Protein AF-A0A6A6BPY9-F1 (afdb_monomer_lite)

Secondary structure (DSSP, 8-state):
-----------PPPP------HHHHHHHHHHTT--HHHHHHHHHHHHHHHHHHHHHHHHH---HHHHHHHHHHHHHHHHHHHHHHHHHHHHHHHHHHHHHHHHHHHHHHHHHHHHHHHHHHHHHHHHHHHHHHHHHHHHHHHHHHHHHHHHHHHHHHHHHHHHHHHHHHHHHHHHHHHHHHHHHHHHHHHHHHHHHHHHHHHHHHHHHHHHTTSS---------------------------------------------------HHHHHHHTTS-----------------

Structure (mmCIF, N/CA/C/O backbone):
data_AF-A0A6A6BPY9-F1
#
_entry.id   AF-A0A6A6BPY9-F1
#
loop_
_atom_site.group_PDB
_atom_site.id
_atom_site.type_symbol
_atom_site.label_atom_id
_atom_site.label_alt_id
_atom_site.label_comp_id
_atom_site.label_asym_id
_atom_site.label_entity_id
_atom_site.label_seq_id
_atom_site.pdbx_PDB_ins_code
_atom_site.Cartn_x
_atom_site.Cartn_y
_atom_site.Cartn_z
_atom_site.occupancy
_atom_site.B_iso_or_equiv
_atom_site.auth_seq_id
_atom_site.auth_comp_id
_atom_site.auth_asym_id
_atom_site.auth_atom_id
_atom_site.pdbx_PDB_model_num
ATOM 1 N N . MET A 1 1 ? -15.590 -17.579 38.315 1.00 47.84 1 MET A N 1
ATOM 2 C CA . MET A 1 1 ? -16.674 -16.991 39.129 1.00 47.84 1 MET A CA 1
ATOM 3 C C . MET A 1 1 ? -16.963 -17.939 40.283 1.00 47.84 1 MET A C 1
ATOM 5 O O . MET A 1 1 ? -17.332 -19.073 39.996 1.00 47.84 1 MET A O 1
ATOM 9 N N . PRO A 1 2 ? -16.723 -17.569 41.551 1.00 50.88 2 PRO A N 1
ATOM 10 C CA . PRO A 1 2 ? -17.195 -18.383 42.665 1.00 50.88 2 PRO A CA 1
ATOM 11 C C . PRO A 1 2 ? -18.731 -18.334 42.714 1.00 50.88 2 PRO A C 1
ATOM 13 O O . PRO A 1 2 ? -19.334 -17.309 42.401 1.00 50.88 2 PRO A O 1
ATOM 16 N N . ALA A 1 3 ? -19.352 -19.468 43.036 1.00 52.88 3 ALA A N 1
ATOM 17 C CA . ALA A 1 3 ? -20.801 -19.644 43.030 1.00 52.88 3 ALA A CA 1
ATOM 18 C C . ALA A 1 3 ? -21.500 -18.735 44.064 1.00 52.88 3 ALA A C 1
ATOM 20 O O . ALA A 1 3 ? -20.955 -18.531 45.152 1.00 52.88 3 ALA A O 1
ATOM 21 N N . PRO A 1 4 ? -22.715 -18.226 43.780 1.00 55.66 4 PRO A N 1
ATOM 22 C CA . PRO A 1 4 ? -23.486 -17.468 44.755 1.00 55.66 4 PRO A CA 1
ATOM 23 C C . PRO A 1 4 ? -23.973 -18.416 45.859 1.00 55.66 4 PRO A C 1
ATOM 25 O O . PRO A 1 4 ? -24.933 -19.164 45.693 1.00 55.66 4 PRO A O 1
ATOM 28 N N . THR A 1 5 ? -23.305 -18.405 47.012 1.00 58.62 5 THR A N 1
ATOM 29 C CA . THR A 1 5 ? -23.755 -19.108 48.220 1.00 58.62 5 THR A CA 1
ATOM 30 C C . THR A 1 5 ? -24.833 -18.283 48.925 1.00 58.62 5 THR A C 1
ATOM 32 O O . THR A 1 5 ? -24.602 -17.713 49.988 1.00 58.62 5 THR A O 1
ATOM 35 N N . GLY A 1 6 ? -26.009 -18.178 48.311 1.00 59.06 6 GLY A N 1
ATOM 36 C CA . GLY A 1 6 ? -27.201 -17.579 48.908 1.00 59.06 6 GLY A CA 1
ATOM 37 C C . GLY A 1 6 ? -28.267 -18.651 49.070 1.00 59.06 6 GLY A C 1
ATOM 38 O O . GLY A 1 6 ? -28.885 -19.064 48.095 1.00 59.06 6 GLY A O 1
ATOM 39 N N . ARG A 1 7 ? -28.455 -19.150 50.294 1.00 59.00 7 ARG A N 1
ATOM 40 C CA . ARG A 1 7 ? -29.553 -20.068 50.626 1.00 59.00 7 ARG A CA 1
ATOM 41 C C . ARG A 1 7 ? -30.880 -19.350 50.293 1.00 59.00 7 ARG A C 1
ATOM 43 O O . ARG A 1 7 ? -31.004 -18.190 50.687 1.00 59.00 7 ARG A O 1
ATOM 50 N N . PRO A 1 8 ? -31.842 -19.975 49.585 1.00 58.09 8 PRO A N 1
ATOM 51 C CA . PRO A 1 8 ? -33.094 -19.310 49.228 1.00 58.09 8 PRO A CA 1
ATOM 52 C C . PRO A 1 8 ? -33.794 -18.802 50.498 1.00 58.09 8 PRO A C 1
ATOM 54 O O . PRO A 1 8 ? -33.765 -19.505 51.518 1.00 58.09 8 PRO A O 1
ATOM 57 N N . PRO A 1 9 ? -34.377 -17.590 50.477 1.00 61.31 9 PRO A N 1
ATOM 58 C CA . PRO A 1 9 ? -34.973 -16.993 51.658 1.00 61.31 9 PRO A CA 1
ATOM 59 C C . PRO A 1 9 ? -36.101 -17.894 52.167 1.00 61.31 9 PRO A C 1
ATOM 61 O O . PRO A 1 9 ? -37.099 -18.145 51.502 1.00 61.31 9 PRO A O 1
ATOM 64 N N . HIS A 1 10 ? -35.876 -18.411 53.370 1.00 55.59 10 HIS A N 1
ATOM 65 C CA . HIS A 1 10 ? -36.814 -19.108 54.239 1.00 55.59 10 HIS A CA 1
ATOM 66 C C . HIS A 1 10 ? -38.269 -18.606 54.121 1.00 55.59 10 HIS A C 1
ATOM 68 O O . HIS A 1 10 ? -38.574 -17.469 54.468 1.00 55.59 10 HIS A O 1
ATOM 74 N N . LEU A 1 11 ? -39.176 -19.501 53.712 1.00 57.62 11 LEU A N 1
ATOM 75 C CA . LEU A 1 11 ? -40.645 -19.362 53.732 1.00 57.62 11 LEU A CA 1
ATOM 76 C C . LEU A 1 11 ? -41.222 -19.398 55.165 1.00 57.62 11 LEU A C 1
ATOM 78 O O . LEU A 1 11 ? -42.288 -19.961 55.407 1.00 57.62 11 LEU A O 1
ATOM 82 N N . THR A 1 12 ? -40.506 -18.861 56.152 1.00 59.91 12 THR A N 1
ATOM 83 C CA . THR A 1 12 ? -41.053 -18.729 57.504 1.00 59.91 12 THR A CA 1
ATOM 84 C C . THR A 1 12 ? -41.975 -17.524 57.523 1.00 59.91 12 THR A C 1
ATOM 86 O O . THR A 1 12 ? -41.559 -16.408 57.216 1.00 59.91 12 THR A O 1
ATOM 89 N N . THR A 1 13 ? -43.236 -17.737 57.891 1.00 61.00 13 THR A N 1
ATOM 90 C CA . THR A 1 13 ? -44.147 -16.630 58.178 1.00 61.00 13 THR A CA 1
ATOM 91 C C . THR A 1 13 ? -43.502 -15.745 59.246 1.00 61.00 13 THR A C 1
ATOM 93 O O . THR A 1 13 ? -43.049 -16.287 60.263 1.00 61.00 13 THR A O 1
ATOM 96 N N . PRO A 1 14 ? -43.407 -14.421 59.032 1.00 62.59 14 PRO A N 1
ATOM 97 C CA . PRO A 1 14 ? -42.831 -13.531 60.026 1.00 62.59 14 PRO A CA 1
ATOM 98 C C . PRO A 1 14 ? -43.595 -13.704 61.349 1.00 62.59 14 PRO A C 1
ATOM 100 O O . PRO A 1 14 ? -44.828 -13.782 61.325 1.00 62.59 14 PRO A O 1
ATOM 103 N N . PRO A 1 15 ? -42.901 -13.806 62.498 1.00 69.88 15 PRO A N 1
ATOM 104 C CA . PRO A 1 15 ? -43.556 -13.886 63.797 1.00 69.88 15 PRO A CA 1
ATOM 105 C C . PRO A 1 15 ? -44.544 -12.728 63.946 1.00 69.88 15 PRO A C 1
ATOM 107 O O . PRO A 1 15 ? -44.210 -11.592 63.612 1.00 69.88 15 PRO A O 1
ATOM 110 N N . TYR A 1 16 ? -45.757 -12.997 64.432 1.00 64.81 16 TYR A N 1
ATOM 111 C CA . TYR A 1 16 ? -46.742 -11.944 64.674 1.00 64.81 16 TYR A CA 1
ATOM 112 C C . TYR A 1 16 ? -46.245 -11.045 65.814 1.00 64.81 16 TYR A C 1
ATOM 114 O O . TYR A 1 16 ? -46.356 -11.388 66.991 1.00 64.81 16 TYR A O 1
ATOM 122 N N . VAL A 1 17 ? -45.636 -9.912 65.460 1.00 70.81 17 VAL A N 1
ATOM 123 C CA . VAL A 1 17 ? -45.127 -8.937 66.426 1.00 70.81 17 VAL A CA 1
ATOM 124 C C . VAL A 1 17 ? -46.276 -8.030 66.842 1.00 70.81 17 VAL A C 1
ATOM 126 O O . VAL A 1 17 ? -46.822 -7.275 66.043 1.00 70.81 17 VAL A O 1
ATOM 129 N N . HIS A 1 18 ? -46.641 -8.089 68.118 1.00 76.00 18 HIS A N 1
ATOM 130 C CA . HIS A 1 18 ? -47.630 -7.185 68.682 1.00 76.00 18 HIS A CA 1
ATOM 131 C C . HIS A 1 18 ? -47.000 -5.803 68.905 1.00 76.00 18 HIS A C 1
ATOM 133 O O . HIS A 1 18 ? -46.236 -5.606 69.846 1.00 76.00 18 HIS A O 1
ATOM 139 N N . HIS A 1 19 ? -47.306 -4.845 68.030 1.00 75.75 19 HIS A N 1
ATOM 140 C CA . HIS A 1 19 ? -46.674 -3.521 68.041 1.00 75.75 19 HIS A CA 1
ATOM 141 C C . HIS A 1 19 ? -47.131 -2.605 69.191 1.00 75.75 19 HIS A C 1
ATOM 143 O O . HIS A 1 19 ? -46.481 -1.596 69.451 1.00 75.75 19 HIS A O 1
ATOM 149 N N . PHE A 1 20 ? -48.226 -2.932 69.894 1.00 85.44 20 PHE A N 1
ATOM 150 C CA . PHE A 1 20 ? -48.792 -2.042 70.914 1.00 85.44 20 PHE A CA 1
ATOM 151 C C . PHE A 1 20 ? -49.531 -2.768 72.040 1.00 85.44 20 PHE A C 1
ATOM 153 O O . PHE A 1 20 ? -50.686 -3.152 71.871 1.00 85.44 20 PHE A O 1
ATOM 160 N N . ASP A 1 21 ? -48.897 -2.921 73.206 1.00 88.94 21 ASP A N 1
ATOM 161 C CA . ASP A 1 21 ? -49.525 -3.525 74.387 1.00 88.94 21 ASP A CA 1
ATOM 162 C C . ASP A 1 21 ? -50.648 -2.645 74.954 1.00 88.94 21 ASP A C 1
ATOM 164 O O . ASP A 1 21 ? -50.438 -1.592 75.555 1.00 88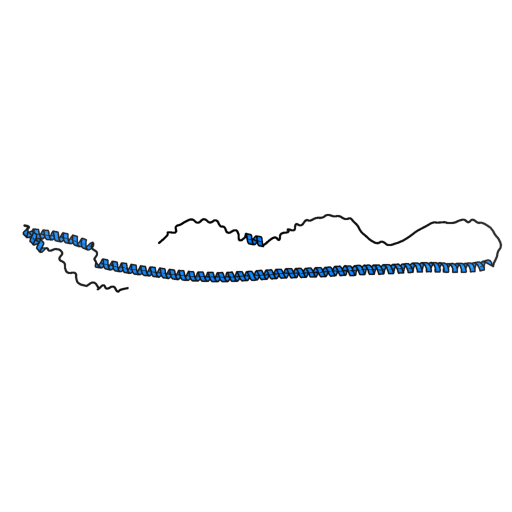.94 21 ASP A O 1
ATOM 168 N N . THR A 1 22 ? -51.873 -3.120 74.766 1.00 89.50 22 THR A N 1
ATOM 169 C CA . THR A 1 22 ? -53.081 -2.381 75.131 1.00 89.50 22 THR A CA 1
ATOM 170 C C . THR A 1 22 ? -53.573 -2.676 76.530 1.00 89.50 22 THR A C 1
ATOM 172 O O . THR A 1 22 ? -54.282 -1.856 77.109 1.00 89.50 22 THR A O 1
ATOM 175 N N . TRP A 1 23 ? -53.164 -3.805 77.102 1.00 89.62 23 TRP A N 1
ATOM 176 C CA . TRP A 1 23 ? -53.575 -4.198 78.438 1.00 89.62 23 TRP A CA 1
ATOM 177 C C . TRP A 1 23 ? -52.770 -3.442 79.494 1.00 89.62 23 TRP A C 1
ATOM 179 O O . TRP A 1 23 ? -53.359 -2.820 80.383 1.00 89.62 23 TRP A O 1
ATOM 189 N N . SER A 1 24 ? -51.441 -3.410 79.345 1.00 88.50 24 SER A N 1
ATOM 190 C CA . SER A 1 24 ? -50.560 -2.703 80.282 1.00 88.50 24 SER A CA 1
ATOM 191 C C . SER A 1 24 ? -50.832 -1.200 80.296 1.00 88.50 24 SER A C 1
ATOM 193 O O . SER A 1 24 ? -50.873 -0.597 81.367 1.00 88.50 24 SER A O 1
ATOM 195 N N . LEU A 1 25 ? -51.110 -0.604 79.130 1.00 89.88 25 LEU A N 1
ATOM 196 C CA . LEU A 1 25 ? -51.461 0.812 79.031 1.00 89.88 25 LEU A CA 1
ATOM 197 C C . LEU A 1 25 ? -52.754 1.127 79.793 1.00 89.88 25 LEU A C 1
ATOM 199 O O . LEU A 1 25 ? -52.782 2.038 80.616 1.00 89.88 25 LEU A O 1
ATOM 203 N N . VAL A 1 26 ? -53.822 0.357 79.567 1.00 92.38 26 VAL A N 1
ATOM 204 C CA . VAL A 1 26 ? -55.102 0.578 80.260 1.00 92.38 26 VAL A CA 1
ATOM 205 C C . VAL A 1 26 ? -54.938 0.406 81.771 1.00 92.38 26 VAL A C 1
ATOM 207 O O . VAL A 1 26 ? -55.445 1.233 82.527 1.00 92.38 26 VAL A O 1
ATOM 210 N N . LYS A 1 27 ? -54.172 -0.598 82.218 1.00 91.62 27 LYS A N 1
ATOM 211 C CA . LYS A 1 27 ? -53.885 -0.821 83.643 1.00 91.62 27 LYS A CA 1
ATOM 212 C C . LYS A 1 27 ? -53.107 0.325 84.288 1.00 91.62 27 LYS A C 1
ATOM 214 O O . LYS A 1 27 ? -53.428 0.713 85.409 1.00 91.62 27 LYS A O 1
ATOM 219 N N . GLN A 1 28 ? -52.128 0.893 83.587 1.00 90.81 28 GLN A N 1
ATOM 220 C CA . GLN A 1 28 ? -51.374 2.053 84.073 1.00 90.81 28 GLN A CA 1
ATOM 221 C C . GLN A 1 28 ? -52.232 3.326 84.137 1.00 90.81 28 GLN A C 1
ATOM 223 O O . GLN A 1 28 ? -52.091 4.102 85.082 1.00 90.81 28 GLN A O 1
ATOM 228 N N . LEU A 1 29 ? -53.152 3.538 83.187 1.00 89.69 29 LEU A N 1
ATOM 229 C CA . LEU A 1 29 ? -54.083 4.673 83.240 1.00 89.69 29 LEU A CA 1
ATOM 230 C C . LEU A 1 29 ? -55.126 4.523 84.359 1.00 89.69 29 LEU A C 1
ATOM 232 O O . LEU A 1 29 ? -55.430 5.491 85.050 1.00 89.69 29 LEU A O 1
ATOM 236 N N . GLU A 1 30 ? -55.648 3.316 84.584 1.00 91.31 30 GLU A N 1
ATOM 237 C CA . GLU A 1 30 ? -56.534 3.045 85.727 1.00 91.31 30 GLU A CA 1
ATOM 238 C C . GLU A 1 30 ? -55.828 3.308 87.070 1.00 91.31 30 GLU A C 1
ATOM 240 O O . GLU A 1 30 ? -56.424 3.881 87.979 1.00 91.31 30 GLU A O 1
ATOM 245 N N . GLY A 1 31 ? -54.542 2.949 87.184 1.00 88.75 31 GLY A N 1
ATOM 246 C CA . GLY A 1 31 ? -53.733 3.193 88.383 1.00 88.75 31 GLY A CA 1
ATOM 247 C C . GLY A 1 31 ? -53.380 4.665 88.635 1.00 88.75 31 GLY A C 1
ATOM 248 O O . GLY A 1 31 ? -53.110 5.031 89.776 1.00 88.75 31 GLY A O 1
ATOM 249 N N . SER A 1 32 ? -53.409 5.519 87.607 1.00 86.19 32 SER A N 1
ATOM 250 C CA . SER A 1 32 ? -53.113 6.957 87.716 1.00 86.19 32 SER A CA 1
ATOM 251 C C . SER A 1 32 ? -54.349 7.836 87.951 1.00 86.19 32 SER A C 1
ATOM 253 O O . SER A 1 32 ? -54.239 9.061 87.968 1.00 86.19 32 SER A O 1
ATOM 255 N N . GLY A 1 33 ? -55.516 7.223 88.189 1.00 87.56 33 GLY A N 1
ATOM 256 C CA . GLY A 1 33 ? -56.748 7.922 88.568 1.00 87.56 33 GLY A CA 1
ATOM 257 C C . GLY A 1 33 ? -57.747 8.149 87.429 1.00 87.56 33 GLY A C 1
ATOM 258 O O . GLY A 1 33 ? -58.748 8.834 87.639 1.00 87.56 33 GLY A O 1
ATOM 259 N N . PHE A 1 34 ? -57.531 7.574 86.240 1.00 89.06 34 PHE A N 1
ATOM 260 C CA . PHE A 1 34 ? -58.520 7.607 85.158 1.00 89.06 34 PHE A CA 1
ATOM 261 C C . PHE A 1 34 ? -59.584 6.519 85.336 1.00 89.06 34 PHE A C 1
ATOM 263 O O . PHE A 1 34 ? -59.298 5.393 85.745 1.00 89.06 34 PHE A O 1
ATOM 270 N N . SER A 1 35 ? -60.834 6.826 84.972 1.00 91.38 35 SER A N 1
ATOM 271 C CA . SER A 1 35 ? -61.883 5.802 84.939 1.00 91.38 35 SER A CA 1
ATOM 272 C C . SER A 1 35 ? -61.620 4.783 83.826 1.00 91.38 35 SER A C 1
ATOM 274 O O . SER A 1 35 ? -61.135 5.141 82.753 1.00 91.38 35 SER A O 1
ATOM 276 N N . ALA A 1 36 ? -62.032 3.527 84.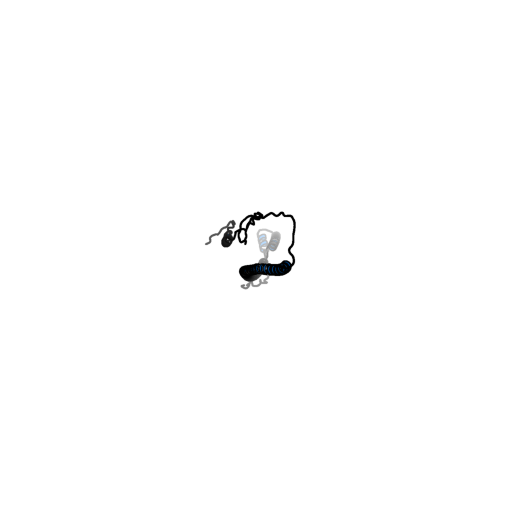024 1.00 87.81 36 ALA A N 1
ATOM 277 C CA . ALA A 1 36 ? -61.842 2.455 83.038 1.00 87.81 36 ALA A CA 1
ATOM 278 C C . ALA A 1 36 ? -62.335 2.832 81.623 1.00 87.81 36 ALA A C 1
ATOM 280 O O . ALA A 1 36 ? -61.694 2.522 80.620 1.00 87.81 36 ALA A O 1
ATOM 281 N N . ARG A 1 37 ? -63.449 3.575 81.520 1.00 90.94 37 ARG A N 1
ATOM 282 C CA . ARG A 1 37 ? -63.975 4.059 80.230 1.00 90.94 37 ARG A CA 1
ATOM 283 C C . ARG A 1 37 ? -63.067 5.098 79.572 1.00 90.94 37 ARG A C 1
ATOM 285 O O . ARG A 1 37 ? -62.880 5.046 78.358 1.00 90.94 37 ARG A O 1
ATOM 292 N N . GLN A 1 38 ? -62.495 6.014 80.351 1.00 91.88 38 GLN A N 1
ATOM 293 C CA . GLN A 1 38 ? -61.551 7.015 79.846 1.00 91.88 38 GLN A CA 1
ATOM 294 C C . GLN A 1 38 ? -60.232 6.360 79.428 1.00 91.88 38 GLN A C 1
ATOM 296 O O . GLN A 1 38 ? -59.763 6.620 78.322 1.00 91.88 38 GLN A O 1
ATOM 301 N N . SER A 1 39 ? -59.698 5.440 80.235 1.00 92.69 39 SER A N 1
ATOM 302 C CA . SER A 1 39 ? -58.471 4.691 79.932 1.00 92.69 39 SER A CA 1
ATOM 303 C C . SER A 1 39 ? -58.581 3.908 78.620 1.00 92.69 39 SER A C 1
ATOM 305 O O . SER A 1 39 ? -57.692 3.979 77.772 1.00 92.69 39 SER A O 1
ATOM 307 N N . VAL A 1 40 ? -59.710 3.222 78.396 1.00 91.56 40 VAL A N 1
ATOM 308 C CA . VAL A 1 40 ? -59.979 2.511 77.134 1.00 91.56 40 VAL A CA 1
ATOM 309 C C . VAL A 1 40 ? -60.118 3.481 75.956 1.00 91.56 40 VAL A C 1
ATOM 311 O O . VAL A 1 40 ? -59.646 3.178 74.861 1.00 91.56 40 VAL A O 1
ATOM 314 N N . SER A 1 41 ? -60.736 4.650 76.148 1.00 93.44 41 SER A N 1
ATOM 315 C CA . SER A 1 41 ? -60.881 5.652 75.083 1.00 93.44 41 SER A CA 1
ATOM 316 C C . SER A 1 41 ? -59.533 6.243 74.659 1.00 93.44 41 SER A C 1
ATOM 318 O O . SER A 1 41 ? -59.261 6.351 73.465 1.00 93.44 41 SER A O 1
ATOM 320 N N . VAL A 1 42 ? -58.666 6.563 75.623 1.00 91.19 42 VAL A N 1
ATOM 321 C CA . VAL A 1 42 ? -57.307 7.063 75.362 1.00 91.19 42 VAL A CA 1
ATOM 322 C C . VAL A 1 42 ? -56.459 5.990 74.680 1.00 91.19 42 VAL A C 1
ATOM 324 O O . VAL A 1 42 ? -55.800 6.273 73.683 1.00 91.19 42 VAL A O 1
ATOM 327 N N . MET A 1 43 ? -56.548 4.733 75.126 1.00 93.44 43 MET A N 1
ATOM 328 C CA . MET A 1 43 ? -55.892 3.610 74.451 1.00 93.44 43 MET A CA 1
ATOM 329 C C . MET A 1 43 ? -56.329 3.496 72.985 1.00 93.44 43 MET A C 1
ATOM 331 O O . MET A 1 43 ? -55.493 3.233 72.122 1.00 93.44 43 MET A O 1
ATOM 335 N N . LYS A 1 44 ? -57.624 3.692 72.683 1.00 92.62 44 LYS A N 1
ATOM 336 C CA . LYS A 1 44 ? -58.151 3.571 71.310 1.00 92.62 44 LYS A CA 1
ATOM 337 C C . LYS A 1 44 ? -57.620 4.695 70.430 1.00 92.62 44 LYS A C 1
ATOM 339 O O . LYS A 1 44 ? -57.225 4.418 69.303 1.00 92.62 44 LYS A O 1
ATOM 344 N N . ALA A 1 45 ? -57.554 5.914 70.964 1.00 92.38 45 ALA A N 1
ATOM 345 C CA . ALA A 1 45 ? -56.975 7.060 70.272 1.00 92.38 45 ALA A CA 1
ATOM 346 C C . ALA A 1 45 ? -55.482 6.848 69.968 1.00 92.38 45 ALA A C 1
ATOM 348 O O . ALA A 1 45 ? -55.062 7.021 68.828 1.00 92.38 45 ALA A O 1
ATOM 349 N N . ILE A 1 46 ? -54.698 6.388 70.951 1.00 91.69 46 ILE A N 1
ATOM 350 C CA . ILE A 1 46 ? -53.265 6.107 70.768 1.00 91.69 46 ILE A CA 1
ATOM 351 C C . ILE A 1 46 ? -53.051 4.968 69.764 1.00 91.69 46 ILE A C 1
ATOM 353 O O . ILE A 1 46 ? -52.195 5.084 68.892 1.00 91.69 46 ILE A O 1
ATOM 357 N N . ARG A 1 47 ? -53.847 3.890 69.837 1.00 90.44 47 ARG A N 1
ATOM 358 C CA . ARG A 1 47 ? -53.778 2.784 68.868 1.00 90.44 47 ARG A CA 1
ATOM 359 C C . ARG A 1 47 ? -54.075 3.260 67.443 1.00 90.44 47 ARG A C 1
ATOM 361 O O . ARG A 1 47 ? -53.414 2.795 66.526 1.00 90.44 47 ARG A O 1
ATOM 368 N N . GLY A 1 48 ? -55.051 4.155 67.274 1.00 89.81 48 GLY A N 1
ATOM 369 C CA . GLY A 1 48 ? -55.393 4.743 65.976 1.00 89.81 48 GLY A CA 1
ATOM 370 C C . GLY A 1 48 ? -54.236 5.553 65.396 1.00 89.81 48 GLY A C 1
ATOM 371 O O . GLY A 1 48 ? -53.749 5.224 64.325 1.00 89.81 48 GLY A O 1
ATOM 372 N N . ILE A 1 49 ? -53.713 6.518 66.163 1.00 91.50 49 ILE A N 1
ATOM 373 C CA . ILE A 1 49 ? -52.580 7.358 65.733 1.00 91.50 49 ILE A CA 1
ATOM 374 C C . ILE A 1 49 ? -51.342 6.505 65.421 1.00 91.50 49 ILE A C 1
ATOM 376 O O . ILE A 1 49 ? -50.620 6.779 64.465 1.00 91.50 49 ILE A O 1
ATOM 380 N N . LEU A 1 50 ? -51.073 5.473 66.223 1.00 90.38 50 LEU A N 1
ATOM 381 C CA . LEU A 1 50 ? -49.953 4.569 65.980 1.00 90.38 50 LEU A CA 1
ATOM 382 C C . LEU A 1 50 ? -50.155 3.733 64.710 1.00 90.38 50 LEU A C 1
ATOM 384 O O . LEU A 1 50 ? -49.188 3.528 63.987 1.00 90.38 50 LEU A O 1
ATOM 388 N N . GLY A 1 51 ? -51.381 3.276 64.442 1.00 89.00 51 GLY A N 1
ATOM 389 C CA . GLY A 1 51 ? -51.732 2.591 63.197 1.00 89.00 51 GLY A CA 1
ATOM 390 C C . GLY A 1 51 ? -51.450 3.469 61.983 1.00 89.00 51 GLY A C 1
ATOM 391 O O . GLY A 1 51 ? -50.652 3.081 61.137 1.00 89.00 51 GLY A O 1
ATOM 392 N N . ASP A 1 52 ? -51.982 4.693 61.981 1.00 89.62 52 ASP A N 1
ATOM 393 C CA . ASP A 1 52 ? -51.816 5.639 60.872 1.00 89.62 52 ASP A CA 1
ATOM 394 C C . ASP A 1 52 ? -50.331 5.945 60.592 1.00 89.62 52 ASP A C 1
ATOM 396 O O . ASP A 1 52 ? -49.888 5.948 59.446 1.00 89.62 52 ASP A O 1
ATOM 400 N N . ASN A 1 53 ? -49.523 6.157 61.638 1.00 88.94 53 ASN A N 1
ATOM 401 C CA . ASN A 1 53 ? -48.086 6.408 61.473 1.00 88.94 53 ASN A CA 1
ATOM 402 C C . ASN A 1 53 ? -47.311 5.170 60.999 1.00 88.94 53 ASN A C 1
ATOM 404 O O . ASN A 1 53 ? -46.313 5.304 60.292 1.00 88.94 53 ASN A O 1
ATOM 408 N N . LEU A 1 54 ? -47.733 3.971 61.404 1.00 87.19 54 LEU A N 1
ATOM 409 C CA . LEU A 1 54 ? -47.077 2.725 61.015 1.00 87.19 54 LEU A CA 1
ATOM 410 C C . LEU A 1 54 ? -47.397 2.370 59.561 1.00 87.19 54 LEU A C 1
ATOM 412 O O . LEU A 1 54 ? -46.500 1.915 58.856 1.00 87.19 54 LEU A O 1
ATOM 416 N N . ASP A 1 55 ? -48.618 2.642 59.101 1.00 85.81 55 ASP A N 1
ATOM 417 C CA . ASP A 1 55 ? -49.010 2.486 57.698 1.00 85.81 55 ASP A CA 1
ATOM 418 C C . ASP A 1 55 ? -48.214 3.447 56.803 1.00 85.81 55 ASP A C 1
ATOM 420 O O . ASP A 1 55 ? -47.570 3.006 55.853 1.00 85.81 55 ASP A O 1
ATOM 424 N N . VAL A 1 56 ? -48.107 4.727 57.185 1.00 88.44 56 VAL A N 1
ATOM 425 C CA . VAL A 1 56 ? -47.254 5.703 56.477 1.00 88.44 56 VAL A CA 1
ATOM 426 C C . VAL A 1 56 ? -45.782 5.271 56.461 1.00 88.44 56 VAL A C 1
ATOM 428 O O . VAL A 1 56 ? -45.101 5.402 55.444 1.00 88.44 56 VAL A O 1
ATOM 431 N N . ALA A 1 57 ? -45.269 4.734 57.572 1.00 85.38 57 ALA A N 1
ATOM 432 C CA . ALA A 1 57 ? -43.902 4.227 57.627 1.00 85.38 57 ALA A CA 1
ATOM 433 C C . ALA A 1 57 ? -43.713 2.984 56.746 1.00 85.38 57 ALA A C 1
ATO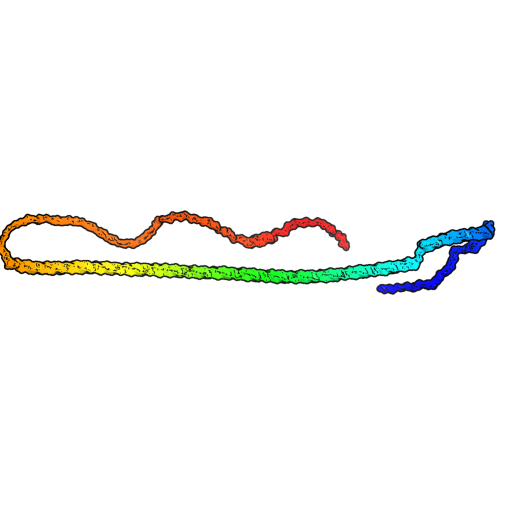M 435 O O . ALA A 1 57 ? -42.678 2.858 56.101 1.00 85.38 57 ALA A O 1
ATOM 436 N N . ARG A 1 58 ? -44.692 2.074 56.689 1.00 81.94 58 ARG A N 1
ATOM 437 C CA . ARG A 1 58 ? -44.642 0.894 55.815 1.00 81.94 58 ARG A CA 1
ATOM 438 C C . ARG A 1 58 ? -44.669 1.267 54.340 1.00 81.94 58 ARG A C 1
ATOM 440 O O . ARG A 1 58 ? -43.909 0.671 53.588 1.00 81.94 58 ARG A O 1
ATOM 447 N N . ASP A 1 59 ? -45.457 2.264 53.955 1.00 81.69 59 ASP A N 1
ATOM 448 C CA . ASP A 1 59 ? -45.501 2.750 52.572 1.00 81.69 59 ASP A CA 1
ATOM 449 C C . ASP A 1 59 ? -44.185 3.434 52.154 1.00 81.69 59 ASP A C 1
ATOM 451 O O . ASP A 1 59 ? -43.798 3.389 50.987 1.00 81.69 59 ASP A O 1
ATOM 455 N N . GLY A 1 60 ? -43.468 4.049 53.103 1.00 78.00 60 GLY A N 1
ATOM 456 C CA . GLY A 1 60 ? -42.170 4.689 52.860 1.00 78.00 60 GLY A CA 1
ATOM 457 C C . GLY A 1 60 ? -40.949 3.768 52.990 1.00 78.00 60 GLY A C 1
ATOM 458 O O . GLY A 1 60 ? -39.856 4.133 52.552 1.00 78.00 60 GLY A O 1
ATOM 459 N N . LEU A 1 61 ? -41.098 2.591 53.602 1.00 81.12 61 LEU A N 1
ATOM 460 C CA . LEU A 1 61 ? -40.003 1.653 53.838 1.00 81.12 61 LEU A CA 1
ATOM 461 C C . LEU A 1 61 ? -40.013 0.561 52.772 1.00 81.12 61 LEU A C 1
ATOM 463 O O . LEU A 1 61 ? -40.860 -0.327 52.764 1.00 81.12 61 LEU A O 1
ATOM 467 N N . VAL A 1 62 ? -39.007 0.583 51.904 1.00 80.06 62 VAL A N 1
ATOM 468 C CA . VAL A 1 62 ? -38.782 -0.509 50.956 1.00 80.06 62 VAL A CA 1
ATOM 469 C C . VAL A 1 62 ? -38.262 -1.729 51.714 1.00 80.06 62 VAL A C 1
ATOM 471 O O . VAL A 1 62 ? -37.361 -1.628 52.554 1.00 80.06 62 VAL A O 1
ATOM 474 N N . GLY A 1 63 ? -38.835 -2.897 51.420 1.00 83.25 63 GLY A N 1
ATOM 475 C CA . GLY A 1 63 ? -38.406 -4.154 52.014 1.00 83.25 63 GLY A CA 1
ATOM 476 C C . GLY A 1 63 ? -36.933 -4.427 51.718 1.00 83.25 63 GLY A C 1
ATOM 477 O O . GLY A 1 63 ? -36.457 -4.227 50.602 1.00 83.25 63 GLY A O 1
ATOM 478 N N . LYS A 1 64 ? -36.198 -4.940 52.711 1.00 85.69 64 LYS A N 1
ATOM 479 C CA . LYS A 1 64 ? -34.798 -5.351 52.520 1.00 85.69 64 LYS A CA 1
ATOM 480 C C . LYS A 1 64 ? -34.649 -6.335 51.347 1.00 85.69 64 LYS A C 1
ATOM 482 O O . LYS A 1 64 ? -33.698 -6.221 50.584 1.00 85.69 64 LYS A O 1
ATOM 487 N N . SER A 1 65 ? -35.605 -7.254 51.191 1.00 85.25 65 SER A N 1
ATOM 488 C CA . SER A 1 65 ? -35.655 -8.209 50.077 1.00 85.25 65 SER A CA 1
ATOM 489 C C . SER A 1 65 ? -35.746 -7.532 48.716 1.00 85.25 65 SER A C 1
ATOM 491 O O . SER A 1 65 ? -35.102 -7.979 47.774 1.00 85.25 65 SER A O 1
ATOM 493 N N . ASP A 1 66 ? -36.527 -6.459 48.620 1.00 87.81 66 ASP A N 1
ATOM 494 C CA . ASP A 1 66 ? -36.819 -5.796 47.353 1.00 87.81 66 ASP A CA 1
ATOM 495 C C . ASP A 1 66 ? -35.597 -4.991 46.910 1.00 87.81 66 ASP A C 1
ATOM 497 O O . ASP A 1 66 ? -35.163 -5.104 45.768 1.00 87.81 66 ASP A O 1
ATOM 501 N N . VAL A 1 67 ? -34.950 -4.283 47.847 1.00 90.81 67 VAL A N 1
ATOM 502 C CA . VAL A 1 67 ? -33.670 -3.604 47.584 1.00 90.81 67 VAL A CA 1
ATOM 503 C C . VAL A 1 67 ? -32.593 -4.604 47.157 1.00 90.81 67 VAL A C 1
ATOM 505 O O . VAL A 1 67 ? -31.858 -4.344 46.204 1.00 90.81 67 VAL A O 1
ATOM 508 N N . GLU A 1 68 ? -32.481 -5.749 47.836 1.00 90.38 68 GLU A N 1
ATOM 509 C CA . GLU A 1 68 ? -31.501 -6.787 47.489 1.00 90.38 68 GLU A CA 1
ATOM 510 C C . GLU A 1 68 ? -31.779 -7.408 46.110 1.00 90.38 68 GLU A C 1
ATOM 512 O O . GLU A 1 68 ? -30.838 -7.621 45.341 1.00 90.38 68 GLU A O 1
ATOM 517 N N . ASN A 1 69 ? -33.050 -7.639 45.764 1.00 92.19 69 ASN A N 1
ATOM 518 C CA . ASN A 1 69 ? -33.456 -8.153 44.458 1.00 92.19 69 ASN A CA 1
ATOM 519 C C . ASN A 1 69 ? -33.147 -7.163 43.324 1.00 92.19 69 ASN A C 1
ATOM 521 O O . ASN A 1 69 ? -32.487 -7.534 42.354 1.00 92.19 69 ASN A O 1
ATOM 525 N N . GLU A 1 70 ? -33.548 -5.897 43.465 1.00 93.31 70 GLU A N 1
ATOM 526 C CA . GLU A 1 70 ? -33.263 -4.859 42.464 1.00 93.31 70 GLU A CA 1
ATOM 527 C C . GLU A 1 70 ? -31.757 -4.625 42.308 1.00 93.31 70 GLU A C 1
ATOM 529 O O . GLU A 1 70 ? -31.245 -4.499 41.195 1.00 93.31 70 GLU A O 1
ATOM 534 N N . THR A 1 71 ? -31.006 -4.660 43.413 1.00 94.44 71 THR A N 1
ATOM 535 C CA . THR A 1 71 ? -29.539 -4.563 43.371 1.00 94.44 71 THR A CA 1
ATOM 536 C C . THR A 1 71 ? -28.924 -5.737 42.608 1.00 94.44 71 THR A C 1
ATOM 538 O O . THR A 1 71 ? -27.964 -5.547 41.856 1.00 94.44 71 THR A O 1
ATOM 541 N N . TYR A 1 72 ? -29.459 -6.951 42.774 1.00 96.38 72 TYR A N 1
ATOM 542 C CA . TYR A 1 72 ? -29.001 -8.120 42.026 1.00 96.38 72 TYR A CA 1
ATOM 543 C C . TYR A 1 72 ? -29.285 -7.977 40.527 1.00 96.38 72 TYR A C 1
ATOM 545 O O . TYR A 1 72 ? -28.368 -8.165 39.726 1.00 96.38 72 TYR A O 1
ATOM 553 N N . LEU A 1 73 ? -30.508 -7.589 40.148 1.00 97.25 73 LEU A N 1
ATOM 554 C CA . LEU A 1 73 ? -30.892 -7.373 38.749 1.00 97.25 73 LEU A CA 1
ATOM 555 C C . LEU A 1 73 ? -30.043 -6.282 38.093 1.00 97.25 73 LEU A C 1
ATOM 557 O O . LEU A 1 73 ? -29.512 -6.484 37.002 1.00 97.25 73 LEU A O 1
ATOM 561 N N . PHE A 1 74 ? -29.829 -5.165 38.788 1.00 97.88 74 PHE A N 1
ATOM 562 C CA . PHE A 1 74 ? -28.972 -4.089 38.305 1.00 97.88 74 PHE A CA 1
ATOM 563 C C . PHE A 1 74 ? -27.528 -4.557 38.105 1.00 97.88 74 PHE A C 1
ATOM 565 O O . PHE A 1 74 ? -26.902 -4.250 37.090 1.00 97.88 74 PHE A O 1
ATOM 572 N N . ARG A 1 75 ? -26.989 -5.337 39.048 1.00 96.81 75 ARG A N 1
ATOM 573 C CA . ARG A 1 75 ? -25.623 -5.860 38.944 1.00 96.81 75 ARG A CA 1
ATOM 574 C C . ARG A 1 75 ? -25.484 -6.893 37.827 1.00 96.81 75 ARG A C 1
ATOM 576 O O . ARG A 1 75 ? -24.446 -6.914 37.169 1.00 96.81 75 ARG A O 1
ATOM 583 N N . ALA A 1 76 ? -26.510 -7.711 37.600 1.00 97.75 76 ALA A N 1
ATOM 584 C CA . ALA A 1 76 ? -26.566 -8.637 36.475 1.00 97.75 76 ALA A CA 1
ATOM 585 C C . ALA A 1 76 ? -26.576 -7.878 35.140 1.00 97.75 76 ALA A C 1
ATOM 587 O O . ALA A 1 76 ? -25.716 -8.137 34.302 1.00 97.75 76 ALA A O 1
ATOM 588 N N . ALA A 1 77 ? -27.443 -6.872 34.994 1.00 97.94 77 ALA A N 1
ATOM 589 C CA . ALA A 1 77 ? -27.511 -6.032 33.798 1.00 97.94 77 ALA A CA 1
ATOM 590 C C . ALA A 1 77 ? -26.202 -5.261 33.544 1.00 97.94 77 ALA A C 1
ATOM 592 O O . ALA A 1 77 ? -25.724 -5.199 32.415 1.00 97.94 77 ALA A O 1
ATOM 593 N N . CYS A 1 78 ? -25.566 -4.726 34.593 1.00 97.12 78 CYS A N 1
ATOM 594 C CA . CYS A 1 78 ? -24.254 -4.085 34.472 1.00 97.12 78 CYS A CA 1
ATOM 595 C C . CYS A 1 78 ? -23.173 -5.069 34.012 1.00 97.12 78 CYS A C 1
ATOM 597 O O . CYS A 1 78 ? -22.331 -4.714 33.190 1.00 97.12 78 CYS A O 1
ATOM 599 N N . SER A 1 79 ? -23.187 -6.299 34.535 1.00 97.81 79 SER A N 1
ATOM 600 C CA . SER A 1 79 ? -22.245 -7.336 34.111 1.00 97.81 79 SER A CA 1
ATOM 601 C C . SER A 1 79 ? -22.478 -7.740 32.658 1.00 97.81 79 SER A C 1
ATOM 603 O O . SER A 1 79 ? -21.507 -7.962 31.941 1.00 97.81 79 SER A O 1
ATOM 605 N N . GLU A 1 80 ? -23.733 -7.828 32.221 1.00 97.88 80 GLU A N 1
ATOM 606 C CA . GLU A 1 80 ? -24.090 -8.146 30.839 1.00 97.88 80 GLU A CA 1
ATOM 607 C C . GLU A 1 80 ? -23.634 -7.037 29.884 1.00 97.88 80 GLU A C 1
ATOM 609 O O . GLU A 1 80 ? -22.894 -7.312 28.938 1.00 97.88 80 GLU A O 1
ATOM 614 N N . LEU A 1 81 ? -23.941 -5.775 30.206 1.00 98.06 81 LEU A N 1
ATOM 615 C CA . LEU A 1 81 ? -23.495 -4.615 29.431 1.00 98.06 81 LEU A CA 1
ATOM 616 C C . LEU A 1 81 ? -21.967 -4.543 29.354 1.00 98.06 81 LEU A C 1
ATOM 618 O O . LEU A 1 81 ? -21.411 -4.290 28.288 1.00 98.06 81 LEU A O 1
ATOM 622 N N . GLN A 1 82 ? -21.267 -4.794 30.464 1.00 97.75 82 GLN A N 1
ATOM 623 C CA . GLN A 1 82 ? -19.807 -4.819 30.463 1.00 97.75 82 GLN A CA 1
ATOM 624 C C . GLN A 1 82 ? -19.278 -5.897 29.509 1.00 97.75 82 GLN A C 1
ATOM 626 O O . GLN A 1 82 ? -18.377 -5.621 28.716 1.00 97.75 82 GLN A O 1
ATOM 631 N N . THR A 1 83 ? -19.843 -7.106 29.549 1.00 98.12 83 THR A N 1
ATOM 632 C CA . THR A 1 83 ? -19.422 -8.183 28.644 1.00 98.12 83 THR A CA 1
ATOM 633 C C . THR A 1 83 ? -19.739 -7.877 27.186 1.00 98.12 83 THR A C 1
ATOM 635 O O . THR A 1 83 ? -18.925 -8.186 26.317 1.00 98.12 83 THR A O 1
ATOM 638 N N . GLU A 1 84 ? -20.868 -7.227 26.906 1.00 98.19 84 GLU A N 1
ATOM 639 C CA . GLU A 1 84 ? -21.240 -6.810 25.557 1.00 98.19 84 GLU A CA 1
ATOM 640 C C . GLU A 1 84 ? -20.283 -5.739 25.020 1.00 98.19 84 GLU A C 1
ATOM 642 O O . GLU A 1 84 ? -19.768 -5.872 23.910 1.00 98.19 84 GLU A O 1
ATOM 647 N N . VAL A 1 85 ? -19.962 -4.723 25.827 1.00 98.44 85 VAL A N 1
ATOM 648 C CA . VAL A 1 85 ? -18.997 -3.671 25.472 1.00 98.44 85 VAL A CA 1
ATOM 649 C C . VAL A 1 85 ? -17.604 -4.259 25.251 1.00 98.44 85 VAL A C 1
ATOM 651 O O . VAL A 1 85 ? -16.946 -3.934 24.261 1.00 98.44 85 VAL A O 1
ATOM 654 N N . GLU A 1 86 ? -17.141 -5.147 26.134 1.00 98.12 86 GLU A N 1
ATOM 655 C CA . GLU A 1 86 ? -15.850 -5.819 25.968 1.00 98.12 86 GLU A CA 1
ATOM 656 C C . GLU A 1 86 ? -15.809 -6.676 24.699 1.00 98.12 86 GLU A C 1
ATOM 658 O O . GLU A 1 86 ? -14.793 -6.681 23.998 1.00 98.12 86 GLU A O 1
ATOM 663 N N . ASN A 1 87 ? -16.898 -7.382 24.391 1.00 97.94 87 ASN A N 1
ATOM 664 C CA . ASN A 1 87 ? -17.009 -8.193 23.186 1.00 97.94 87 ASN A CA 1
ATOM 665 C C . ASN A 1 87 ? -17.023 -7.324 21.922 1.00 97.94 87 ASN A C 1
ATOM 667 O O . ASN A 1 87 ? -16.286 -7.602 20.979 1.00 97.94 87 ASN A O 1
ATOM 671 N N . ASN A 1 88 ? -17.783 -6.228 21.929 1.00 98.19 88 ASN A N 1
ATOM 672 C CA . ASN A 1 88 ? -17.840 -5.286 20.816 1.00 98.19 88 ASN A CA 1
ATOM 673 C C . ASN A 1 88 ? -16.464 -4.647 20.563 1.00 98.19 88 ASN A C 1
ATOM 675 O O . ASN A 1 88 ? -15.967 -4.655 19.440 1.00 98.19 88 ASN A O 1
ATOM 679 N N . ARG A 1 89 ? -15.768 -4.223 21.627 1.00 98.19 89 ARG A N 1
ATOM 680 C CA . ARG A 1 89 ? -14.405 -3.684 21.518 1.00 98.19 89 ARG A CA 1
ATOM 681 C C . ARG A 1 89 ? -13.417 -4.706 20.952 1.00 98.19 89 ARG A C 1
ATOM 683 O O . ARG A 1 89 ? -12.546 -4.345 20.166 1.00 98.19 89 ARG A O 1
ATOM 690 N N . LYS A 1 90 ? -13.515 -5.979 21.353 1.00 98.12 90 LYS A N 1
ATOM 691 C CA . LYS A 1 90 ? -12.673 -7.051 20.793 1.00 98.12 90 LYS A CA 1
ATOM 692 C C . LYS A 1 90 ? -12.962 -7.262 19.309 1.00 98.12 90 LYS A C 1
ATOM 694 O O . LYS A 1 90 ? -12.018 -7.280 18.527 1.00 98.12 90 LYS A O 1
ATOM 699 N N . ALA A 1 91 ? -14.236 -7.335 18.927 1.00 98.25 91 ALA A N 1
ATOM 700 C CA . ALA A 1 91 ? -14.646 -7.483 17.534 1.00 98.25 91 ALA A CA 1
ATOM 701 C C . ALA A 1 91 ? -14.173 -6.306 16.661 1.00 98.25 91 ALA A C 1
ATOM 703 O O . ALA A 1 91 ? -13.663 -6.515 15.560 1.00 98.25 91 ALA A O 1
ATOM 704 N N . GLU A 1 92 ? -14.276 -5.071 17.156 1.00 98.12 92 GLU A N 1
ATOM 705 C CA . GLU A 1 92 ? -13.759 -3.885 16.467 1.00 98.12 92 GLU A CA 1
ATOM 706 C C . GLU A 1 92 ? -12.233 -3.937 16.320 1.00 98.12 92 GLU A C 1
ATOM 708 O O . GLU A 1 92 ? -11.706 -3.671 15.240 1.00 98.12 92 GLU A O 1
ATOM 713 N N . ASN A 1 93 ? -11.516 -4.339 17.369 1.00 98.06 93 ASN A N 1
ATOM 714 C CA . ASN A 1 93 ? -10.061 -4.448 17.327 1.00 98.06 93 ASN A CA 1
ATOM 715 C C . ASN A 1 93 ? -9.589 -5.543 16.352 1.00 98.06 93 ASN A C 1
ATOM 717 O O . ASN A 1 93 ? -8.633 -5.348 15.603 1.00 98.06 93 ASN A O 1
ATOM 721 N N . GLU A 1 94 ? -10.280 -6.683 16.303 1.00 98.00 94 GLU A N 1
ATOM 722 C CA . GLU A 1 94 ? -10.025 -7.743 15.319 1.00 98.00 94 GLU A CA 1
ATOM 723 C C . GLU A 1 94 ? -10.311 -7.268 13.889 1.00 98.00 94 GLU A C 1
ATOM 725 O O . GLU A 1 94 ? -9.521 -7.524 12.972 1.00 98.00 94 GLU A O 1
ATOM 730 N N . ARG A 1 95 ? -11.397 -6.509 13.694 1.00 98.12 95 ARG A N 1
ATOM 731 C CA . ARG A 1 95 ? -11.725 -5.889 12.406 1.00 98.12 95 ARG A CA 1
ATOM 732 C C . ARG A 1 95 ? -10.643 -4.899 11.976 1.00 98.12 95 ARG A C 1
ATOM 734 O O . ARG A 1 95 ? -10.186 -4.973 10.838 1.00 98.12 95 ARG A O 1
ATOM 741 N N . MET A 1 96 ? -10.204 -4.021 12.877 1.00 98.19 96 MET A N 1
ATOM 742 C CA . MET A 1 96 ? -9.134 -3.054 12.624 1.00 98.19 96 MET A CA 1
ATOM 743 C C . MET A 1 96 ? -7.817 -3.760 12.288 1.00 98.19 96 MET A C 1
ATOM 745 O O . MET A 1 96 ? -7.158 -3.399 11.316 1.00 98.19 96 MET A O 1
ATOM 749 N N . SER A 1 97 ? -7.459 -4.802 13.041 1.00 98.06 97 SER A N 1
ATOM 750 C CA . SER A 1 97 ? -6.267 -5.616 12.783 1.00 98.06 97 SER A CA 1
ATOM 751 C C . SER A 1 97 ? -6.315 -6.264 11.394 1.00 98.06 97 SER A C 1
ATOM 753 O O . SER A 1 97 ? -5.350 -6.187 10.634 1.00 98.06 97 SER A O 1
ATOM 755 N N . THR A 1 98 ? -7.467 -6.821 11.010 1.00 98.19 98 THR A N 1
ATOM 756 C CA . THR A 1 98 ? -7.664 -7.436 9.688 1.00 98.19 98 THR A CA 1
ATOM 757 C C . THR A 1 98 ? -7.554 -6.408 8.563 1.00 98.19 98 THR A C 1
ATOM 759 O O . THR A 1 98 ? -6.836 -6.640 7.593 1.00 98.19 98 THR A O 1
ATOM 762 N N . GLN A 1 99 ? -8.203 -5.248 8.706 1.00 98.31 99 GLN A N 1
ATOM 763 C CA . GLN A 1 99 ? -8.116 -4.154 7.733 1.00 98.31 99 GLN A CA 1
ATOM 764 C C . GLN A 1 99 ? -6.688 -3.624 7.596 1.00 98.31 99 GLN A C 1
ATOM 766 O O . GLN A 1 99 ? -6.218 -3.408 6.483 1.00 98.31 99 GLN A O 1
ATOM 771 N N . ARG A 1 100 ? -5.971 -3.465 8.713 1.00 98.25 100 ARG A N 1
ATOM 772 C CA . ARG A 1 100 ? -4.563 -3.061 8.709 1.00 98.25 100 ARG A CA 1
ATOM 773 C C . ARG A 1 100 ? -3.699 -4.071 7.956 1.00 98.25 100 ARG A C 1
ATOM 775 O O . ARG A 1 100 ? -2.876 -3.664 7.146 1.00 98.25 100 ARG A O 1
ATOM 782 N N . ASN A 1 101 ? -3.890 -5.369 8.198 1.00 98.00 101 ASN A N 1
ATOM 783 C CA . ASN A 1 101 ? -3.142 -6.420 7.502 1.00 98.00 101 ASN A CA 1
ATOM 784 C C . ASN A 1 101 ? -3.452 -6.442 5.999 1.00 98.00 101 ASN A C 1
ATOM 786 O O . ASN A 1 101 ? -2.541 -6.615 5.194 1.00 98.00 101 ASN A O 1
ATOM 790 N N . GLN A 1 102 ? -4.712 -6.221 5.616 1.00 98.19 102 GLN A N 1
ATOM 791 C CA . GLN A 1 102 ? -5.095 -6.099 4.212 1.00 98.19 102 GLN A CA 1
ATOM 792 C C . GLN A 1 102 ? -4.433 -4.882 3.554 1.00 98.19 102 GLN A C 1
ATOM 794 O O . GLN A 1 102 ? -3.816 -5.026 2.504 1.00 98.19 102 GLN A O 1
ATOM 799 N N . LEU A 1 103 ? -4.506 -3.706 4.185 1.00 98.38 103 LEU A N 1
ATOM 800 C CA . LEU A 1 103 ? -3.876 -2.488 3.670 1.00 98.38 103 LEU A CA 1
ATOM 801 C C . LEU A 1 103 ? -2.359 -2.646 3.539 1.00 98.38 103 LEU A C 1
ATOM 803 O O . LEU A 1 103 ? -1.793 -2.242 2.530 1.00 98.38 103 LEU A O 1
ATOM 807 N N . GLN A 1 104 ? -1.705 -3.272 4.520 1.00 98.25 104 GLN A N 1
ATOM 808 C CA . GLN A 1 104 ? -0.276 -3.570 4.446 1.00 98.25 104 GLN A CA 1
ATOM 809 C C . GLN A 1 104 ? 0.042 -4.440 3.223 1.00 98.25 104 GLN A C 1
ATOM 811 O O . GLN A 1 104 ? 0.944 -4.118 2.458 1.00 98.25 104 GLN A O 1
ATOM 816 N N . HIS A 1 105 ? -0.744 -5.496 2.996 1.00 98.56 105 HIS A N 1
ATOM 817 C CA . HIS A 1 105 ? -0.563 -6.372 1.843 1.00 98.56 105 HIS A CA 1
ATOM 818 C C . HIS A 1 105 ? -0.787 -5.649 0.505 1.00 98.56 105 HIS A C 1
ATOM 820 O O . HIS A 1 105 ? -0.036 -5.862 -0.445 1.00 98.56 105 HIS A O 1
ATOM 826 N N . GLU A 1 106 ? -1.791 -4.774 0.423 1.00 98.56 106 GLU A N 1
ATOM 827 C CA . GLU A 1 106 ? -2.049 -3.962 -0.771 1.00 98.56 106 GLU A CA 1
ATOM 828 C C . GLU A 1 106 ? -0.901 -2.980 -1.055 1.00 98.56 106 GLU A C 1
ATOM 830 O O . GLU A 1 106 ? -0.495 -2.836 -2.211 1.00 98.56 106 GLU A O 1
ATOM 835 N N . VAL A 1 107 ? -0.332 -2.358 -0.016 1.00 98.56 107 VAL A N 1
ATOM 836 C CA . VAL A 1 107 ? 0.850 -1.488 -0.132 1.00 98.56 107 VAL A CA 1
ATOM 837 C C . VAL A 1 107 ? 2.072 -2.274 -0.602 1.00 98.56 107 VAL A C 1
ATOM 839 O O . VAL A 1 107 ? 2.782 -1.808 -1.495 1.00 98.56 107 VAL A O 1
ATOM 842 N N . ASP A 1 108 ? 2.302 -3.470 -0.063 1.00 98.50 108 ASP A N 1
ATOM 843 C CA . ASP A 1 108 ? 3.428 -4.317 -0.464 1.00 98.50 108 ASP A CA 1
ATOM 844 C C . ASP A 1 108 ? 3.301 -4.736 -1.942 1.00 98.50 108 ASP A C 1
ATOM 846 O O . ASP A 1 108 ? 4.264 -4.628 -2.705 1.00 98.50 108 ASP A O 1
ATOM 850 N N . ILE A 1 109 ? 2.096 -5.129 -2.384 1.00 98.44 109 ILE A N 1
ATOM 851 C CA . ILE A 1 109 ? 1.818 -5.437 -3.798 1.00 98.44 109 ILE A CA 1
ATOM 852 C C . ILE A 1 109 ? 2.067 -4.213 -4.678 1.00 98.44 109 ILE A C 1
ATOM 854 O O . ILE A 1 109 ? 2.676 -4.334 -5.743 1.00 98.44 109 ILE A O 1
ATOM 858 N N . LEU A 1 110 ? 1.567 -3.044 -4.274 1.00 98.44 110 LEU A N 1
ATOM 859 C CA . LEU A 1 110 ? 1.721 -1.823 -5.057 1.00 98.44 110 LEU A CA 1
ATOM 860 C C . LEU A 1 110 ? 3.192 -1.425 -5.177 1.00 98.44 110 LEU A C 1
ATOM 862 O O . LEU A 1 110 ? 3.633 -1.065 -6.264 1.00 98.44 110 LEU A O 1
ATOM 866 N N . THR A 1 111 ? 3.950 -1.549 -4.090 1.00 98.25 111 THR A N 1
ATOM 867 C CA . THR A 1 111 ? 5.391 -1.280 -4.067 1.00 98.25 111 THR A CA 1
ATOM 868 C C . THR A 1 111 ? 6.125 -2.219 -5.017 1.00 98.25 111 THR A C 1
ATOM 870 O O . THR A 1 111 ? 6.856 -1.758 -5.886 1.00 98.25 111 THR A O 1
ATOM 873 N N . GLN A 1 112 ? 5.844 -3.525 -4.948 1.00 98.38 112 GLN A N 1
ATOM 874 C CA . GLN A 1 112 ? 6.460 -4.502 -5.844 1.00 98.38 112 GLN A CA 1
ATOM 875 C C . GLN A 1 112 ? 6.134 -4.228 -7.320 1.00 98.38 112 GLN A C 1
ATOM 877 O O . GLN A 1 112 ? 7.004 -4.357 -8.181 1.00 98.38 112 GLN A O 1
ATOM 882 N N . ARG A 1 113 ? 4.887 -3.847 -7.627 1.00 98.44 113 ARG A N 1
ATOM 883 C CA . ARG A 1 113 ? 4.485 -3.483 -8.994 1.00 98.44 113 ARG A CA 1
ATOM 884 C C . ARG A 1 113 ? 5.185 -2.218 -9.473 1.00 98.44 113 ARG A C 1
ATOM 886 O O . ARG A 1 113 ? 5.695 -2.215 -10.583 1.00 98.44 113 ARG A O 1
ATOM 893 N N . LEU A 1 114 ? 5.257 -1.183 -8.638 1.00 98.44 114 LEU A N 1
ATOM 894 C CA . LEU A 1 114 ? 5.964 0.054 -8.970 1.00 98.44 114 LEU A CA 1
ATOM 895 C C . LEU A 1 114 ? 7.456 -0.186 -9.206 1.00 98.44 114 LEU A C 1
ATOM 897 O O . LEU A 1 114 ? 8.011 0.359 -10.156 1.00 98.44 114 LEU A O 1
ATOM 901 N N . ASP A 1 115 ? 8.095 -1.023 -8.392 1.00 98.38 115 ASP A N 1
ATOM 902 C CA . ASP A 1 115 ? 9.499 -1.389 -8.581 1.00 98.38 115 ASP A CA 1
ATOM 903 C C . ASP A 1 115 ? 9.706 -2.148 -9.895 1.00 98.38 115 ASP A C 1
ATOM 905 O O . ASP A 1 115 ? 10.652 -1.870 -10.639 1.00 98.38 115 ASP A O 1
ATOM 909 N N . GLN A 1 116 ? 8.798 -3.074 -10.218 1.00 98.19 116 GLN A N 1
ATOM 910 C CA . GLN A 1 116 ? 8.829 -3.798 -11.484 1.00 98.19 116 GLN A CA 1
ATOM 911 C C . GLN A 1 116 ? 8.627 -2.857 -12.677 1.00 98.19 116 GLN A C 1
ATOM 913 O O . GLN A 1 116 ? 9.403 -2.924 -13.629 1.00 98.19 116 GLN A O 1
ATOM 918 N N . ASP A 1 117 ? 7.638 -1.968 -12.619 1.00 98.38 117 ASP A N 1
ATOM 919 C CA . ASP A 1 117 ? 7.350 -1.002 -13.679 1.00 98.38 117 ASP A CA 1
ATOM 920 C C . ASP A 1 117 ? 8.517 -0.025 -13.862 1.00 98.38 117 ASP A C 1
ATOM 922 O O . ASP A 1 117 ? 8.934 0.235 -14.989 1.00 98.38 117 ASP A O 1
ATOM 926 N N . CYS A 1 118 ? 9.120 0.449 -12.770 1.00 98.31 118 CYS A N 1
ATOM 927 C CA . CYS A 1 118 ? 10.304 1.305 -12.807 1.00 98.31 118 CYS A CA 1
ATOM 928 C C . CYS A 1 118 ? 11.510 0.582 -13.428 1.00 98.31 118 CYS A C 1
ATOM 930 O O . CYS A 1 118 ? 12.200 1.147 -14.282 1.00 98.31 118 CYS A O 1
ATOM 932 N N . SER A 1 119 ? 11.750 -0.681 -13.056 1.00 98.00 119 SER A N 1
ATOM 933 C CA . SER A 1 119 ? 12.809 -1.497 -13.663 1.00 98.00 119 SER A CA 1
ATOM 934 C C . SER A 1 119 ? 12.551 -1.734 -15.149 1.00 98.00 119 SER A C 1
ATOM 936 O O . SER A 1 119 ? 13.457 -1.557 -15.962 1.00 98.00 119 SER A O 1
ATOM 938 N N . ASN A 1 120 ? 11.313 -2.061 -15.519 1.00 98.25 120 ASN A N 1
ATOM 939 C CA . ASN A 1 120 ? 10.920 -2.289 -16.903 1.00 98.25 120 ASN A CA 1
ATOM 940 C C . ASN A 1 120 ? 11.075 -1.015 -17.748 1.00 98.25 120 ASN A C 1
ATOM 942 O O . ASN A 1 120 ? 11.716 -1.042 -18.793 1.00 98.25 120 ASN A O 1
ATOM 946 N N . MET A 1 121 ? 10.595 0.132 -17.257 1.00 98.06 121 MET A N 1
ATOM 947 C CA . MET A 1 121 ? 10.783 1.429 -17.915 1.00 98.06 121 MET A CA 1
ATOM 948 C C . MET A 1 121 ? 12.262 1.795 -18.058 1.00 98.06 121 MET A C 1
ATOM 950 O O . MET A 1 121 ? 12.676 2.350 -19.075 1.00 98.06 121 MET A O 1
ATOM 954 N N . LYS A 1 122 ? 13.086 1.492 -17.050 1.00 98.12 122 LYS A N 1
ATOM 955 C CA . LYS A 1 122 ? 14.533 1.721 -17.104 1.00 98.12 122 LYS A CA 1
ATOM 956 C C . LYS A 1 122 ? 15.200 0.855 -18.172 1.00 98.12 122 LYS A C 1
ATOM 958 O O . LYS A 1 122 ? 16.070 1.349 -18.891 1.00 98.12 122 LYS A O 1
ATOM 963 N N . GLU A 1 123 ? 14.817 -0.414 -18.274 1.00 98.00 123 GLU A N 1
ATOM 964 C CA . GLU A 1 123 ? 15.298 -1.328 -19.312 1.00 98.00 123 GLU A CA 1
ATOM 965 C C . GLU A 1 123 ? 14.840 -0.892 -20.705 1.00 98.00 123 GLU A C 1
ATOM 967 O O . GLU A 1 123 ? 15.660 -0.843 -21.621 1.00 98.00 123 GLU A O 1
ATOM 972 N N . GLU A 1 124 ? 13.581 -0.479 -20.853 1.00 98.12 124 GLU A N 1
ATOM 973 C CA . GLU A 1 124 ? 13.033 0.050 -22.102 1.00 98.12 124 GLU A CA 1
ATOM 974 C C . GLU A 1 124 ? 13.757 1.331 -22.533 1.00 98.12 124 GLU A C 1
ATOM 976 O O . GLU A 1 124 ? 14.225 1.429 -23.668 1.00 98.12 124 GLU A O 1
ATOM 981 N N . LEU A 1 125 ? 13.947 2.290 -21.621 1.00 98.38 125 LEU A N 1
ATOM 982 C CA . LEU A 1 125 ? 14.688 3.523 -21.891 1.00 98.38 125 LEU A CA 1
ATOM 983 C C . LEU A 1 125 ? 16.137 3.232 -22.283 1.00 98.38 125 LEU A C 1
ATOM 985 O O . LEU A 1 125 ? 16.665 3.835 -23.220 1.00 98.38 125 LEU A O 1
ATOM 989 N N . LYS A 1 126 ? 16.786 2.296 -21.586 1.00 97.75 126 LYS A N 1
ATOM 990 C CA . LYS A 1 126 ? 18.134 1.847 -21.931 1.00 97.75 126 LYS A CA 1
ATOM 991 C C . LYS A 1 126 ? 18.162 1.204 -23.318 1.00 97.75 126 LYS A C 1
ATOM 993 O O . LYS A 1 126 ? 19.063 1.515 -24.094 1.00 97.75 126 LYS A O 1
ATOM 998 N N . GLY A 1 127 ? 17.177 0.370 -23.639 1.00 97.88 127 GLY A N 1
ATOM 999 C CA . GLY A 1 127 ? 17.006 -0.241 -24.953 1.00 97.88 127 GLY A CA 1
ATOM 1000 C C . GLY A 1 127 ? 16.850 0.807 -26.054 1.00 97.88 127 GLY A C 1
ATOM 1001 O O . GLY A 1 127 ? 17.619 0.797 -27.012 1.00 97.88 127 GLY A O 1
ATOM 1002 N N . MET A 1 128 ? 15.935 1.766 -25.882 1.00 97.94 128 MET A N 1
ATOM 1003 C CA . MET A 1 128 ? 15.731 2.876 -26.822 1.00 97.94 128 MET A CA 1
ATOM 1004 C C . MET A 1 128 ? 16.991 3.729 -26.995 1.00 97.94 128 MET A C 1
ATOM 1006 O O . MET A 1 128 ? 17.329 4.138 -28.107 1.00 97.94 128 MET A O 1
ATOM 1010 N N . PHE A 1 129 ? 17.710 4.001 -25.906 1.00 98.19 129 PHE A N 1
ATOM 1011 C CA . PHE A 1 129 ? 18.953 4.761 -25.960 1.00 98.19 129 PHE A CA 1
ATOM 1012 C C . PHE A 1 129 ? 20.046 4.009 -26.725 1.00 98.19 129 PHE A C 1
ATOM 1014 O O . PHE A 1 129 ? 20.712 4.593 -27.584 1.00 98.19 129 PHE A O 1
ATOM 1021 N N . ASP A 1 130 ? 20.230 2.720 -26.436 1.00 97.75 130 ASP A N 1
ATOM 1022 C CA . ASP A 1 130 ? 21.219 1.882 -27.109 1.00 97.75 130 ASP A CA 1
ATOM 1023 C C . ASP A 1 130 ? 20.868 1.691 -28.601 1.00 97.75 130 ASP A C 1
ATOM 1025 O O . ASP A 1 130 ? 21.764 1.777 -29.447 1.00 97.75 130 ASP A O 1
ATOM 1029 N N . ASP A 1 131 ? 19.583 1.561 -28.948 1.00 98.06 131 ASP A N 1
ATOM 1030 C CA . ASP A 1 131 ? 19.099 1.522 -30.335 1.00 98.06 131 ASP A CA 1
ATOM 1031 C C . ASP A 1 131 ? 19.361 2.840 -31.076 1.00 98.06 131 ASP A C 1
ATOM 1033 O O . ASP A 1 131 ? 19.957 2.853 -32.160 1.00 98.06 131 ASP A O 1
ATOM 1037 N N . ARG A 1 132 ? 19.031 3.985 -30.462 1.00 97.62 132 ARG A N 1
ATOM 1038 C CA . ARG A 1 132 ? 19.303 5.293 -31.071 1.00 97.62 132 ARG A CA 1
ATOM 1039 C C . ARG A 1 132 ? 20.798 5.516 -31.259 1.00 97.62 132 ARG A C 1
ATOM 1041 O O . ARG A 1 132 ? 21.232 6.000 -32.305 1.00 97.62 132 ARG A O 1
ATOM 1048 N N . LYS A 1 133 ? 21.603 5.123 -30.275 1.00 97.94 133 LYS A N 1
ATOM 1049 C CA . LYS A 1 133 ? 23.065 5.178 -30.339 1.00 97.94 133 LYS A CA 1
ATOM 1050 C C . LYS A 1 133 ? 23.616 4.286 -31.454 1.00 97.94 133 LYS A C 1
ATOM 1052 O O . LYS A 1 133 ? 24.576 4.676 -32.120 1.00 97.94 133 LY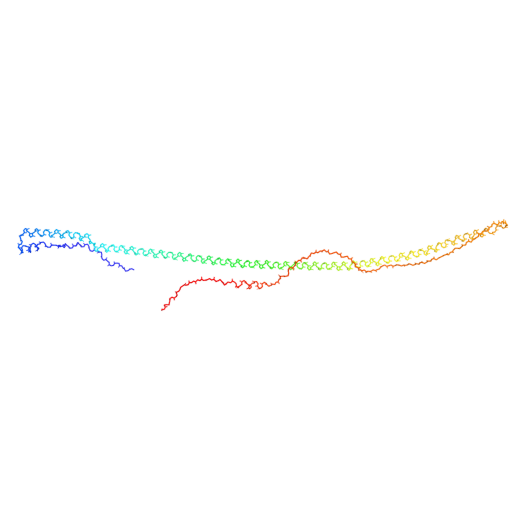S A O 1
ATOM 1057 N N . MET A 1 134 ? 23.038 3.106 -31.674 1.00 97.38 134 MET A N 1
ATOM 1058 C CA . MET A 1 134 ? 23.418 2.237 -32.787 1.00 97.38 134 MET A CA 1
ATOM 1059 C C . MET A 1 134 ? 23.009 2.840 -34.133 1.00 97.38 134 MET A C 1
ATOM 1061 O O . MET A 1 134 ? 23.836 2.901 -35.042 1.00 97.38 134 MET A O 1
ATOM 1065 N N . THR A 1 135 ? 21.791 3.372 -34.233 1.00 97.81 135 THR A N 1
ATOM 1066 C CA . THR A 1 135 ? 21.284 4.065 -35.425 1.00 97.81 135 THR A CA 1
ATOM 1067 C C . THR A 1 135 ? 22.205 5.210 -35.833 1.00 97.81 135 THR A C 1
ATOM 1069 O O . THR A 1 135 ? 22.665 5.244 -36.970 1.00 97.81 135 THR A O 1
ATOM 1072 N N . VAL A 1 136 ? 22.585 6.083 -34.895 1.00 98.06 136 VAL A N 1
ATOM 1073 C CA . VAL A 1 136 ? 23.514 7.195 -35.163 1.00 98.06 136 VAL A CA 1
ATOM 1074 C C . VAL A 1 136 ? 24.865 6.689 -35.677 1.00 98.06 136 VAL A C 1
ATOM 1076 O O . VAL A 1 136 ? 25.422 7.251 -36.617 1.00 98.06 136 VAL A O 1
ATOM 1079 N N . ARG A 1 137 ? 25.399 5.594 -35.119 1.00 97.19 137 ARG A N 1
ATOM 1080 C CA . ARG A 1 137 ? 26.650 5.003 -35.624 1.00 97.19 137 ARG A CA 1
ATOM 1081 C C . ARG A 1 137 ? 26.506 4.410 -37.019 1.00 97.19 137 ARG A C 1
ATOM 1083 O O . ARG A 1 137 ? 27.448 4.487 -37.804 1.00 97.19 137 ARG A O 1
ATOM 1090 N N . MET A 1 138 ? 25.367 3.800 -37.327 1.00 96.88 138 MET A N 1
ATOM 1091 C CA . MET A 1 138 ? 25.094 3.276 -38.664 1.00 96.88 138 MET A CA 1
ATOM 1092 C C . MET A 1 138 ? 24.948 4.409 -39.678 1.00 96.88 138 MET A C 1
ATOM 1094 O O . MET A 1 138 ? 25.532 4.326 -40.756 1.00 96.88 138 MET A O 1
ATOM 1098 N N . GLU A 1 139 ? 24.260 5.492 -39.315 1.00 96.88 139 GLU A N 1
ATOM 1099 C CA . GLU A 1 139 ? 24.173 6.717 -40.116 1.00 96.88 139 GLU A CA 1
ATOM 1100 C C . GLU A 1 139 ? 25.560 7.330 -40.351 1.00 96.88 139 GLU A C 1
ATOM 1102 O O . GLU A 1 139 ? 25.892 7.670 -41.487 1.00 96.88 139 GLU A O 1
ATOM 1107 N N . GLN A 1 140 ? 26.404 7.398 -39.316 1.00 96.62 140 GLN A N 1
ATOM 1108 C CA . GLN A 1 140 ? 27.779 7.882 -39.437 1.00 96.62 140 GLN A CA 1
ATOM 1109 C C . GLN A 1 140 ? 28.605 7.009 -40.392 1.00 96.62 140 GLN A C 1
ATOM 1111 O O . GLN A 1 140 ? 29.224 7.535 -41.313 1.00 96.62 140 GLN A O 1
ATOM 1116 N N . ARG A 1 141 ? 28.573 5.678 -40.242 1.00 96.38 141 ARG A N 1
ATOM 1117 C CA . ARG A 1 141 ? 29.270 4.751 -41.156 1.00 96.38 141 ARG A CA 1
ATOM 1118 C C . ARG A 1 141 ? 28.761 4.864 -42.591 1.00 96.38 141 ARG A C 1
ATOM 1120 O O . ARG A 1 141 ? 29.550 4.817 -43.532 1.00 96.38 141 ARG A O 1
ATOM 1127 N N . ALA A 1 142 ? 27.451 5.027 -42.775 1.00 97.00 142 ALA A N 1
ATOM 1128 C CA . ALA A 1 142 ? 26.862 5.242 -44.091 1.00 97.00 142 ALA A CA 1
ATOM 1129 C C . ALA A 1 142 ? 27.339 6.567 -44.706 1.00 97.00 142 ALA A C 1
ATOM 1131 O O . ALA A 1 142 ? 27.630 6.623 -45.900 1.00 97.00 142 ALA A O 1
ATOM 1132 N N . MET A 1 143 ? 27.458 7.625 -43.900 1.00 96.19 143 MET A N 1
ATOM 1133 C CA . MET A 1 143 ? 28.010 8.906 -44.334 1.00 96.19 143 MET A CA 1
ATOM 1134 C C . MET A 1 143 ? 29.495 8.787 -44.698 1.00 96.19 143 MET A C 1
ATOM 1136 O O . MET A 1 143 ? 29.884 9.241 -45.769 1.00 96.19 143 MET A O 1
ATOM 1140 N N . GLU A 1 144 ? 30.305 8.120 -43.874 1.00 96.12 144 GLU A N 1
ATOM 1141 C CA . GLU A 1 144 ? 31.719 7.841 -44.158 1.00 96.12 144 GLU A CA 1
ATOM 1142 C C . GLU A 1 144 ? 31.892 7.044 -45.460 1.00 96.12 144 GLU A C 1
ATOM 1144 O O . GLU A 1 144 ? 32.730 7.392 -46.292 1.00 96.12 144 GLU A O 1
ATOM 1149 N N . SER A 1 145 ? 31.051 6.032 -45.697 1.00 96.00 145 SER A N 1
ATOM 1150 C CA . SER A 1 145 ? 31.050 5.266 -46.948 1.00 96.00 145 SER A CA 1
ATOM 1151 C C . SER A 1 145 ? 30.702 6.136 -48.160 1.00 96.00 145 SER A C 1
ATOM 1153 O O . SER A 1 145 ? 31.410 6.091 -49.167 1.00 96.00 145 SER A O 1
ATOM 1155 N N . LYS A 1 146 ? 29.681 7.000 -48.055 1.00 96.44 146 LYS A N 1
ATOM 1156 C CA . LYS A 1 146 ? 29.345 7.973 -49.110 1.00 96.44 146 LYS A CA 1
ATOM 1157 C C . LYS A 1 146 ? 30.493 8.947 -49.375 1.00 96.44 146 LYS A C 1
ATOM 1159 O O . LYS A 1 146 ? 30.760 9.264 -50.530 1.00 96.44 146 LYS A O 1
ATOM 1164 N N . ILE A 1 147 ? 31.188 9.406 -48.333 1.00 94.94 147 ILE A N 1
ATOM 1165 C CA . ILE A 1 147 ? 32.365 10.275 -48.470 1.00 94.94 147 ILE A CA 1
ATOM 1166 C C . ILE A 1 147 ? 33.476 9.549 -49.233 1.00 94.94 147 ILE A C 1
ATOM 1168 O O . ILE A 1 147 ? 34.064 10.132 -50.141 1.00 94.94 147 ILE A O 1
ATOM 1172 N N . GLN A 1 148 ? 33.749 8.281 -48.915 1.00 94.94 148 GLN A N 1
ATOM 1173 C CA . GLN A 1 148 ? 34.745 7.481 -49.634 1.00 94.94 148 GLN A CA 1
ATOM 1174 C C . GLN A 1 148 ? 34.356 7.251 -51.096 1.00 94.94 148 GLN A C 1
ATOM 1176 O O . GLN A 1 148 ? 35.201 7.405 -51.975 1.00 94.94 148 GLN A O 1
ATOM 1181 N N . GLU A 1 149 ? 33.090 6.934 -51.372 1.00 94.38 149 GLU A N 1
ATOM 1182 C CA . GLU A 1 149 ? 32.589 6.771 -52.738 1.00 94.38 149 GLU A CA 1
ATOM 1183 C C . GLU A 1 149 ? 32.725 8.072 -53.538 1.00 94.38 149 GLU A C 1
ATOM 1185 O O . GLU A 1 149 ? 33.205 8.055 -54.671 1.00 94.38 149 GLU A O 1
ATOM 1190 N N . LEU A 1 150 ? 32.353 9.212 -52.947 1.00 93.38 150 LEU A N 1
ATOM 1191 C CA . LEU A 1 150 ? 32.529 10.525 -53.566 1.00 93.38 150 LEU A CA 1
ATOM 1192 C C . LEU A 1 150 ? 34.005 10.841 -53.804 1.00 93.38 150 LEU A C 1
ATOM 1194 O O . LEU A 1 150 ? 34.357 11.287 -54.891 1.00 93.38 150 LEU A O 1
ATOM 1198 N N . ASN A 1 151 ? 34.878 10.569 -52.834 1.00 93.62 151 ASN A N 1
ATOM 1199 C CA . ASN A 1 151 ? 36.316 10.775 -52.980 1.00 93.62 151 ASN A CA 1
ATOM 1200 C C . ASN A 1 151 ? 36.900 9.891 -54.098 1.00 93.62 151 ASN A C 1
ATOM 1202 O O . ASN A 1 151 ? 37.662 10.369 -54.937 1.00 93.62 151 ASN A O 1
ATOM 1206 N N . TYR A 1 152 ? 36.479 8.626 -54.180 1.00 93.62 152 TYR A N 1
ATOM 1207 C CA . TYR A 1 152 ? 36.850 7.732 -55.275 1.00 93.62 152 TYR A CA 1
ATOM 1208 C C . TYR A 1 152 ? 36.350 8.257 -56.624 1.00 93.62 152 TYR A C 1
ATOM 1210 O O . TYR A 1 152 ? 37.140 8.358 -57.557 1.00 93.62 152 TYR A O 1
ATOM 1218 N N . LYS A 1 153 ? 35.076 8.662 -56.727 1.00 90.88 153 LYS A N 1
ATOM 1219 C CA . LYS A 1 153 ? 34.511 9.251 -57.952 1.00 90.88 153 LYS A CA 1
ATOM 1220 C C . LYS A 1 153 ? 35.260 10.506 -58.380 1.00 90.88 153 LYS A C 1
ATOM 1222 O O . LYS A 1 153 ? 35.582 10.619 -59.553 1.00 90.88 153 LYS A O 1
ATOM 1227 N N . ILE A 1 154 ? 35.579 11.410 -57.453 1.00 86.25 154 ILE A N 1
ATOM 1228 C CA . ILE A 1 154 ? 36.378 12.612 -57.730 1.00 86.25 154 ILE A CA 1
ATOM 1229 C C . ILE A 1 154 ? 37.777 12.219 -58.202 1.00 86.25 154 ILE A C 1
ATOM 1231 O O . ILE A 1 154 ? 38.242 12.730 -59.213 1.00 86.25 154 ILE A O 1
ATOM 1235 N N . THR A 1 155 ? 38.443 11.293 -57.512 1.00 88.25 155 THR A N 1
ATOM 1236 C CA . THR A 1 155 ? 39.799 10.849 -57.866 1.00 88.25 155 THR A CA 1
ATOM 1237 C C . THR A 1 155 ? 39.832 10.189 -59.242 1.00 88.25 155 THR A C 1
ATOM 1239 O O . THR A 1 155 ? 40.726 10.469 -60.038 1.00 88.25 155 THR A O 1
ATOM 1242 N N . VAL A 1 156 ? 38.857 9.331 -59.548 1.00 84.94 156 VAL A N 1
ATOM 1243 C CA . VAL A 1 156 ? 38.741 8.673 -60.852 1.00 84.94 156 VAL A CA 1
ATOM 1244 C C . VAL A 1 156 ? 38.350 9.671 -61.927 1.00 84.94 156 VAL A C 1
ATOM 1246 O O . VAL A 1 156 ? 38.991 9.659 -62.968 1.00 84.94 156 VAL A O 1
ATOM 1249 N N . ALA A 1 157 ? 37.372 10.549 -61.697 1.00 78.00 157 ALA A N 1
ATOM 1250 C CA . ALA A 1 157 ? 37.006 11.594 -62.651 1.00 78.00 157 ALA A CA 1
ATOM 1251 C C . ALA A 1 157 ? 38.212 12.494 -62.941 1.00 78.00 157 ALA A C 1
ATOM 1253 O O . ALA A 1 157 ? 38.605 12.622 -64.085 1.00 78.00 157 ALA A O 1
ATOM 1254 N N . LEU A 1 158 ? 38.916 12.997 -61.923 1.00 75.06 158 LEU A N 1
ATOM 1255 C CA . LEU A 1 158 ? 40.112 13.819 -62.125 1.00 75.06 158 LEU A CA 1
ATOM 1256 C C . LEU A 1 158 ? 41.241 13.064 -62.834 1.00 75.06 158 LEU A C 1
ATOM 1258 O O . LEU A 1 158 ? 41.869 13.626 -63.720 1.00 75.06 158 LEU A O 1
ATOM 1262 N N . ASN A 1 159 ? 41.528 11.809 -62.477 1.00 76.56 159 ASN A N 1
ATOM 1263 C CA . ASN A 1 159 ? 42.617 11.058 -63.110 1.00 76.56 159 ASN A CA 1
ATOM 1264 C C . ASN A 1 159 ? 42.251 10.629 -64.538 1.00 76.56 159 ASN A C 1
ATOM 1266 O O . ASN A 1 159 ? 43.051 10.800 -65.451 1.00 76.56 159 ASN A O 1
ATOM 1270 N N . SER A 1 160 ? 41.045 10.106 -64.752 1.00 68.19 160 SER A N 1
ATOM 1271 C CA . SER A 1 160 ? 40.597 9.630 -66.063 1.00 68.19 160 SER A CA 1
ATOM 1272 C C . SER A 1 160 ? 40.211 10.765 -67.006 1.00 68.19 160 SER A C 1
ATOM 1274 O O . SER A 1 160 ? 40.670 10.733 -68.144 1.00 68.19 160 SER A O 1
ATOM 1276 N N . ASP A 1 161 ? 39.485 11.794 -66.558 1.00 66.19 161 ASP A N 1
ATOM 1277 C CA . ASP A 1 161 ? 39.151 12.947 -67.401 1.00 66.19 161 ASP A CA 1
ATOM 1278 C C . ASP A 1 161 ? 40.401 13.770 -67.697 1.00 66.19 161 ASP A C 1
ATOM 1280 O O . ASP A 1 161 ? 40.652 14.057 -68.863 1.00 66.19 161 ASP A O 1
ATOM 1284 N N . ALA A 1 162 ? 41.270 14.060 -66.717 1.00 62.28 162 ALA A N 1
ATOM 1285 C CA . ALA A 1 162 ? 42.494 14.810 -67.020 1.00 62.28 162 ALA A CA 1
ATOM 1286 C C . ALA A 1 162 ? 43.451 14.011 -67.918 1.00 62.28 162 ALA A C 1
ATOM 1288 O O . ALA A 1 162 ? 44.100 14.580 -68.795 1.00 62.28 162 ALA A O 1
ATOM 1289 N N . ARG A 1 163 ? 43.546 12.685 -67.752 1.00 64.88 163 ARG A N 1
ATOM 1290 C CA . ARG A 1 163 ? 44.383 11.847 -68.622 1.00 64.88 163 ARG A CA 1
ATOM 1291 C C . ARG A 1 163 ? 43.777 11.683 -70.017 1.00 64.88 163 ARG A C 1
ATOM 1293 O O . ARG A 1 163 ? 44.525 11.757 -70.987 1.00 64.88 163 ARG A O 1
ATOM 1300 N N . SER A 1 164 ? 42.457 11.543 -70.129 1.00 65.88 164 SER A N 1
ATOM 1301 C CA . SER A 1 164 ? 41.721 11.472 -71.399 1.00 65.88 164 SER A CA 1
ATOM 1302 C C . SER A 1 164 ? 41.788 12.791 -72.168 1.00 65.88 164 SER A C 1
ATOM 1304 O O . SER A 1 164 ? 42.088 12.796 -73.360 1.00 65.88 164 SER A O 1
ATOM 1306 N N . GLU A 1 165 ? 41.617 13.929 -71.493 1.00 66.94 165 GLU A N 1
ATOM 1307 C CA . GLU A 1 165 ? 41.789 15.249 -72.102 1.00 66.94 165 GLU A CA 1
ATOM 1308 C C . GLU A 1 165 ? 43.232 15.462 -72.574 1.00 66.94 165 GLU A C 1
ATOM 1310 O O . GLU A 1 165 ? 43.456 15.943 -73.687 1.00 66.94 165 GLU A O 1
ATOM 1315 N N . VAL A 1 166 ? 44.230 15.045 -71.788 1.00 67.88 166 VAL A N 1
ATOM 1316 C CA . VAL A 1 166 ? 45.645 15.144 -72.180 1.00 67.88 166 VAL A CA 1
ATOM 1317 C C . VAL A 1 166 ? 45.985 14.204 -73.341 1.00 67.88 166 VAL A C 1
ATOM 1319 O O . VAL A 1 166 ? 46.712 14.598 -74.257 1.00 67.88 166 VAL A O 1
ATOM 1322 N N . GLU A 1 167 ? 45.471 12.977 -73.359 1.00 71.69 167 GLU A N 1
ATOM 1323 C CA . GLU A 1 167 ? 45.675 12.027 -74.458 1.00 71.69 167 GLU A CA 1
ATOM 1324 C C . GLU A 1 167 ? 44.922 12.460 -75.729 1.00 71.69 167 GLU A C 1
ATOM 1326 O O . GLU A 1 167 ? 45.485 12.407 -76.826 1.00 71.69 167 GLU A O 1
ATOM 1331 N N . GLY A 1 168 ? 43.715 13.013 -75.595 1.00 72.62 168 GLY A N 1
ATOM 1332 C CA . GLY A 1 168 ? 42.950 13.622 -76.684 1.00 72.62 168 GLY A CA 1
ATOM 1333 C C . GLY A 1 168 ? 43.639 14.860 -77.267 1.00 72.62 168 GLY A C 1
ATOM 1334 O O . GLY A 1 168 ? 43.730 15.017 -78.491 1.00 72.62 168 GLY A O 1
ATOM 1335 N N . LEU A 1 169 ? 44.222 15.711 -76.419 1.00 73.94 169 LEU A N 1
ATOM 1336 C CA . LEU A 1 169 ? 45.064 16.829 -76.853 1.00 73.94 169 LEU A CA 1
ATOM 1337 C C . LEU A 1 169 ? 46.314 16.333 -77.590 1.00 73.94 169 LEU A C 1
ATOM 1339 O O . LEU A 1 169 ? 46.642 16.838 -78.663 1.00 73.94 169 LEU A O 1
ATOM 1343 N N . ARG A 1 170 ? 46.988 15.297 -77.083 1.00 83.88 170 ARG A N 1
ATOM 1344 C CA . ARG A 1 170 ? 48.137 14.683 -77.772 1.00 83.88 170 ARG A CA 1
ATOM 1345 C C . ARG A 1 170 ? 47.746 14.116 -79.139 1.00 83.88 170 ARG A C 1
ATOM 1347 O O . ARG A 1 170 ? 48.462 14.335 -80.120 1.00 83.88 170 ARG A O 1
ATOM 1354 N N . TRP A 1 171 ? 46.598 13.451 -79.238 1.00 87.38 171 TRP A N 1
ATOM 1355 C CA . TRP A 1 171 ? 46.096 12.884 -80.491 1.00 87.38 171 TRP A CA 1
ATOM 1356 C C . TRP A 1 171 ? 45.722 13.957 -81.522 1.00 87.38 171 TRP A C 1
ATOM 1358 O O . TRP A 1 171 ? 46.060 13.859 -82.702 1.00 87.38 171 TRP A O 1
ATOM 1368 N N . THR A 1 172 ? 45.063 15.029 -81.086 1.00 81.62 172 THR A N 1
ATOM 1369 C CA . THR A 1 172 ? 44.675 16.128 -81.982 1.00 81.62 172 THR A CA 1
ATOM 1370 C C . THR A 1 172 ? 45.878 16.937 -82.460 1.00 81.62 172 THR A C 1
ATOM 1372 O O . THR A 1 172 ? 45.940 17.293 -83.639 1.00 81.62 172 THR A O 1
ATOM 1375 N N . ILE A 1 173 ? 46.863 17.186 -81.591 1.00 84.94 173 ILE A N 1
ATOM 1376 C CA . ILE A 1 173 ? 48.099 17.893 -81.952 1.00 84.94 173 ILE A CA 1
ATOM 1377 C C . ILE A 1 173 ? 48.903 17.091 -82.979 1.00 84.94 173 ILE A C 1
ATOM 1379 O O . ILE A 1 173 ? 49.317 17.651 -83.995 1.00 84.94 173 ILE A O 1
ATOM 1383 N N . THR A 1 174 ? 49.094 15.790 -82.752 1.00 90.00 174 THR A N 1
ATOM 1384 C CA . THR A 1 174 ? 49.838 14.925 -83.684 1.00 90.00 174 THR A CA 1
ATOM 1385 C C . THR A 1 174 ? 49.129 14.809 -85.031 1.00 90.00 174 THR A C 1
ATOM 1387 O O . THR A 1 174 ? 49.762 15.017 -86.066 1.00 90.00 174 THR A O 1
ATOM 1390 N N . ARG A 1 175 ? 47.803 14.606 -85.045 1.00 86.38 175 ARG A N 1
ATOM 1391 C CA . ARG A 1 175 ? 47.007 14.588 -86.283 1.00 86.38 175 ARG A CA 1
ATOM 1392 C C . ARG A 1 175 ? 47.139 15.893 -87.073 1.00 86.38 175 ARG A C 1
ATOM 1394 O O . ARG A 1 175 ? 47.401 15.845 -88.271 1.00 86.38 175 ARG A O 1
ATOM 1401 N N . ARG A 1 176 ? 46.996 17.051 -86.414 1.00 90.19 176 ARG A N 1
ATOM 1402 C CA . ARG A 1 176 ? 47.126 18.368 -87.065 1.00 90.19 176 ARG A CA 1
ATOM 1403 C C . ARG A 1 176 ? 48.535 18.607 -87.620 1.00 90.19 176 ARG A C 1
ATOM 1405 O O . ARG A 1 176 ? 48.670 19.146 -88.718 1.00 90.19 176 ARG A O 1
ATOM 1412 N N . ALA A 1 177 ? 49.576 18.181 -86.903 1.00 89.00 177 ALA A N 1
ATOM 1413 C CA . ALA A 1 177 ? 50.959 18.288 -87.366 1.00 89.00 177 ALA A CA 1
ATOM 1414 C C . ALA A 1 177 ? 51.213 17.439 -88.622 1.00 89.00 177 ALA A C 1
ATOM 1416 O O . ALA A 1 177 ? 51.765 17.942 -89.598 1.00 89.00 177 ALA A O 1
ATOM 1417 N N . VAL A 1 178 ? 50.740 16.188 -88.641 1.00 92.31 178 VAL A N 1
ATOM 1418 C CA . VAL A 1 178 ? 50.852 15.308 -89.816 1.00 92.31 178 VAL A CA 1
ATOM 1419 C C . VAL A 1 178 ? 50.119 15.905 -91.019 1.00 92.31 178 VAL A C 1
ATOM 1421 O O . VAL A 1 178 ? 50.697 15.976 -92.102 1.00 92.31 178 VAL A O 1
ATOM 1424 N N . THR A 1 179 ? 48.890 16.409 -90.844 1.00 90.38 179 THR A N 1
ATOM 1425 C CA . THR A 1 179 ? 48.155 17.049 -91.951 1.00 90.38 179 THR A CA 1
ATOM 1426 C C . THR A 1 179 ? 48.877 18.278 -92.500 1.00 90.38 179 THR A C 1
ATOM 1428 O O . THR A 1 179 ? 48.903 18.469 -93.711 1.00 90.38 179 THR A O 1
ATOM 1431 N N . ALA A 1 180 ? 49.516 19.080 -91.641 1.00 90.31 180 ALA A N 1
ATOM 1432 C CA . ALA A 1 180 ? 50.293 20.234 -92.085 1.00 90.31 180 ALA A CA 1
ATOM 1433 C C . ALA A 1 180 ? 51.505 19.810 -92.931 1.00 90.31 180 ALA A C 1
ATOM 1435 O O . ALA A 1 180 ? 51.741 20.389 -93.988 1.00 90.31 180 ALA A O 1
ATOM 1436 N N . ILE A 1 181 ? 52.226 18.761 -92.518 1.00 90.69 181 ILE A N 1
ATOM 1437 C CA . ILE A 1 181 ? 53.365 18.216 -93.275 1.00 90.69 181 ILE A CA 1
ATOM 1438 C C . ILE A 1 181 ? 52.911 17.704 -94.648 1.00 90.69 181 ILE A C 1
ATOM 1440 O O . ILE A 1 181 ? 53.551 18.005 -95.653 1.00 90.69 181 ILE A O 1
ATOM 1444 N N . VAL A 1 182 ? 51.788 16.981 -94.711 1.00 91.75 182 VAL A N 1
ATOM 1445 C CA . VAL A 1 182 ? 51.231 16.475 -95.977 1.00 91.75 182 VAL A CA 1
ATOM 1446 C C . VAL A 1 182 ? 50.844 17.621 -96.913 1.00 91.75 182 VAL A C 1
ATOM 1448 O O . VAL A 1 182 ? 51.175 17.569 -98.094 1.00 91.75 182 VAL A O 1
ATOM 1451 N N . ILE A 1 183 ? 50.198 18.676 -96.404 1.00 91.81 183 ILE A N 1
ATOM 1452 C CA . ILE A 1 183 ? 49.835 19.857 -97.204 1.00 91.81 183 ILE A CA 1
ATOM 1453 C C . ILE A 1 183 ? 51.088 20.554 -97.740 1.00 91.81 183 ILE A C 1
ATOM 1455 O O . ILE A 1 183 ? 51.128 20.916 -98.915 1.00 91.81 183 ILE A O 1
ATOM 1459 N N . VAL A 1 184 ? 52.130 20.711 -96.917 1.00 91.25 184 VAL A N 1
ATOM 1460 C CA . VAL A 1 184 ? 53.406 21.300 -97.350 1.00 91.25 184 VAL A CA 1
ATOM 1461 C C . VAL A 1 184 ? 54.057 20.441 -98.438 1.00 91.25 184 VAL A C 1
ATOM 1463 O O . VAL A 1 184 ? 54.430 20.966 -99.485 1.00 91.25 184 VAL A O 1
ATOM 1466 N N . ALA A 1 185 ? 54.123 19.121 -98.250 1.00 90.06 185 ALA A N 1
ATOM 1467 C CA . ALA A 1 185 ? 54.670 18.202 -99.246 1.00 90.06 185 ALA A CA 1
ATOM 1468 C C . ALA A 1 185 ? 53.870 18.231 -100.563 1.00 90.06 185 ALA A C 1
ATOM 1470 O O . ALA A 1 185 ? 54.457 18.312 -101.642 1.00 90.06 185 ALA A O 1
ATOM 1471 N N . ALA A 1 186 ? 52.536 18.244 -100.492 1.00 88.56 186 ALA A N 1
ATOM 1472 C CA . ALA A 1 186 ? 51.663 18.358 -101.658 1.00 88.56 186 ALA A CA 1
ATOM 1473 C C . ALA A 1 186 ? 51.810 19.712 -102.370 1.00 88.56 186 ALA A C 1
ATOM 1475 O O . ALA A 1 186 ? 51.785 19.761 -103.598 1.00 88.56 186 ALA A O 1
ATOM 1476 N N . SER A 1 187 ? 52.015 20.802 -101.627 1.00 85.75 187 SER A N 1
ATOM 1477 C CA . SER A 1 187 ? 52.258 22.139 -102.189 1.00 85.75 187 SER A CA 1
ATOM 1478 C C . SER A 1 187 ? 53.586 22.189 -102.948 1.00 85.75 187 SER A C 1
ATOM 1480 O O . SER A 1 187 ? 53.654 22.738 -104.049 1.00 85.75 187 SER A O 1
ATOM 1482 N N . ILE A 1 188 ? 54.628 21.544 -102.412 1.00 88.50 188 ILE A N 1
ATOM 1483 C CA . ILE A 1 188 ? 55.923 21.391 -103.088 1.00 88.50 188 ILE A CA 1
ATOM 1484 C C . ILE A 1 188 ? 55.758 20.552 -104.363 1.00 88.50 188 ILE A C 1
ATOM 1486 O O . ILE A 1 188 ? 56.157 20.995 -105.436 1.00 88.50 188 ILE A O 1
ATOM 1490 N N . LEU A 1 189 ? 55.106 19.387 -104.286 1.00 84.62 189 LEU A N 1
ATOM 1491 C CA . LEU A 1 189 ? 54.867 18.528 -105.453 1.00 84.62 189 LEU A CA 1
ATOM 1492 C C . LEU A 1 189 ? 53.996 19.203 -106.517 1.00 84.62 189 LEU A C 1
ATOM 1494 O O . LEU A 1 189 ? 54.255 19.034 -107.705 1.00 84.62 189 LEU A O 1
ATOM 1498 N N . SER A 1 190 ? 52.990 19.979 -106.117 1.00 80.94 190 SER A N 1
ATOM 1499 C CA . SER A 1 190 ? 52.146 20.743 -107.042 1.00 80.94 190 SER A CA 1
ATOM 1500 C C . SER A 1 190 ? 52.951 21.833 -107.739 1.00 80.94 190 SER A C 1
ATOM 1502 O O . SER A 1 190 ? 52.841 21.985 -108.949 1.00 80.94 190 SER A O 1
ATOM 1504 N N . THR A 1 191 ? 53.826 22.532 -107.012 1.00 82.88 191 THR A N 1
ATOM 1505 C CA . THR A 1 191 ? 54.720 23.546 -107.593 1.00 82.88 191 THR A CA 1
ATOM 1506 C C . THR A 1 191 ? 55.713 22.916 -108.573 1.00 82.88 191 THR A C 1
ATOM 1508 O O . THR A 1 191 ? 55.922 23.441 -109.665 1.00 82.88 191 THR A O 1
ATOM 1511 N N . LEU A 1 192 ? 56.281 21.754 -108.233 1.00 80.88 192 LEU A N 1
ATOM 1512 C CA . LEU A 1 192 ? 57.212 21.028 -109.102 1.00 80.88 192 LEU A CA 1
ATOM 1513 C C . LEU A 1 192 ? 56.529 20.446 -110.345 1.00 80.88 192 LEU A C 1
ATOM 1515 O O . LEU A 1 192 ? 57.089 20.524 -111.438 1.00 80.88 192 LEU A O 1
ATOM 1519 N N . ASN A 1 193 ? 55.319 19.894 -110.209 1.00 77.94 193 ASN A N 1
ATOM 1520 C CA . ASN A 1 193 ? 54.548 19.395 -111.349 1.00 77.94 193 ASN A CA 1
ATOM 1521 C C . ASN A 1 193 ? 54.034 20.534 -112.227 1.00 77.94 193 ASN A C 1
ATOM 1523 O O . ASN A 1 193 ? 54.071 20.403 -113.443 1.00 77.94 193 ASN A O 1
ATOM 1527 N N . TYR A 1 194 ? 53.618 21.661 -111.648 1.00 77.00 194 TYR A N 1
ATOM 1528 C CA . TYR A 1 194 ? 53.236 22.850 -112.408 1.00 77.00 194 TYR A CA 1
ATOM 1529 C C . TYR A 1 194 ? 54.430 23.421 -113.180 1.00 77.00 194 TYR A C 1
ATOM 1531 O O . TYR A 1 194 ? 54.324 23.679 -114.376 1.00 77.00 194 TYR A O 1
ATOM 1539 N N . SER A 1 195 ? 55.596 23.526 -112.533 1.00 73.31 195 SER A N 1
ATOM 1540 C CA . SER A 1 195 ? 56.850 23.894 -113.196 1.00 73.31 195 SER A CA 1
ATOM 1541 C C . SER A 1 195 ? 57.196 22.916 -114.321 1.00 73.31 195 SER A C 1
ATOM 1543 O O . SER A 1 195 ? 57.441 23.354 -115.439 1.00 73.31 195 SER A O 1
ATOM 1545 N N . SER A 1 196 ? 57.144 21.607 -114.069 1.00 66.44 196 SER A N 1
ATOM 1546 C CA . SER A 1 196 ? 57.490 20.585 -115.067 1.00 66.44 196 SER A CA 1
ATOM 1547 C C . SER A 1 196 ? 56.480 20.501 -116.217 1.00 66.44 196 SER A C 1
ATOM 1549 O O . SER A 1 196 ? 56.863 20.246 -117.358 1.00 66.44 196 SER A O 1
ATOM 1551 N N . TYR A 1 197 ? 55.196 20.742 -115.948 1.00 70.38 197 TYR A N 1
ATOM 1552 C CA . TYR A 1 197 ? 54.151 20.855 -116.965 1.00 70.38 197 TYR A CA 1
ATOM 1553 C C . TYR A 1 197 ? 54.393 22.082 -117.851 1.00 70.38 197 TYR A C 1
ATOM 1555 O O . TYR A 1 197 ? 54.339 21.967 -119.075 1.00 70.38 197 TYR A O 1
ATOM 1563 N N . MET A 1 198 ? 54.767 23.218 -117.252 1.00 64.00 198 MET A N 1
ATOM 1564 C CA . MET A 1 198 ? 55.038 24.447 -117.997 1.00 64.00 198 MET A CA 1
ATOM 1565 C C . MET A 1 198 ? 56.344 24.392 -118.809 1.00 64.00 198 MET A C 1
ATOM 1567 O O . MET A 1 198 ? 56.429 24.957 -119.897 1.00 64.00 198 MET A O 1
ATOM 1571 N N . THR A 1 199 ? 57.363 23.660 -118.347 1.00 61.00 199 THR A N 1
ATOM 1572 C CA . THR A 1 199 ? 58.587 23.427 -119.136 1.00 61.00 199 THR A CA 1
ATOM 1573 C C . THR A 1 199 ? 58.311 22.554 -120.368 1.00 61.00 199 THR A C 1
ATOM 1575 O O . THR A 1 199 ? 58.919 22.767 -121.413 1.00 61.00 199 THR A O 1
ATOM 1578 N N . ARG A 1 200 ? 57.343 21.627 -120.311 1.00 60.38 200 ARG A N 1
ATOM 1579 C CA . ARG A 1 200 ? 56.955 20.806 -121.475 1.00 60.38 200 ARG A CA 1
ATOM 1580 C C . ARG A 1 200 ? 56.122 21.567 -122.506 1.00 60.38 200 ARG A C 1
ATOM 1582 O O . ARG A 1 200 ? 56.287 21.310 -123.698 1.00 60.38 200 ARG A O 1
ATOM 1589 N N . THR A 1 201 ? 55.284 22.519 -122.093 1.00 59.31 201 THR A N 1
ATOM 1590 C CA . THR A 1 201 ? 54.627 23.442 -123.034 1.00 59.31 201 THR A CA 1
ATOM 1591 C C . THR A 1 201 ? 55.633 24.400 -123.671 1.00 59.31 201 THR A C 1
ATOM 1593 O O . THR A 1 201 ? 55.591 24.560 -124.887 1.00 59.31 201 THR A O 1
ATOM 1596 N N . GLN A 1 202 ? 56.624 24.912 -122.928 1.00 57.84 202 GLN A N 1
ATOM 1597 C CA . GLN A 1 202 ? 57.734 25.681 -123.518 1.00 57.84 202 GLN A CA 1
ATOM 1598 C C . GLN A 1 202 ? 58.577 24.857 -124.500 1.00 57.84 202 GLN A C 1
ATOM 1600 O O . GLN A 1 202 ? 59.003 25.379 -125.523 1.00 57.84 202 GLN A O 1
ATOM 1605 N N . GLU A 1 203 ? 58.816 23.567 -124.246 1.00 57.75 203 GLU A N 1
ATOM 1606 C CA . GLU A 1 203 ? 59.515 22.697 -125.202 1.00 57.75 203 GLU A CA 1
ATOM 1607 C C . GLU A 1 203 ? 58.694 22.414 -126.466 1.00 57.75 203 GLU A C 1
ATOM 1609 O O . GLU A 1 203 ? 59.268 22.300 -127.549 1.00 57.75 203 GLU A O 1
ATOM 1614 N N . GLN A 1 204 ? 57.366 22.319 -126.357 1.00 55.88 204 GLN A N 1
ATOM 1615 C CA . GLN A 1 204 ? 56.480 22.194 -127.518 1.00 55.88 204 GLN A CA 1
ATOM 1616 C C . GLN A 1 204 ? 56.395 23.502 -128.314 1.00 55.88 204 GLN A C 1
ATOM 1618 O O . GLN A 1 204 ? 56.404 23.460 -129.542 1.00 55.88 204 GLN A O 1
ATOM 1623 N N . GLU A 1 205 ? 56.378 24.655 -127.646 1.00 58.50 205 GLU A N 1
ATOM 1624 C CA . GLU A 1 205 ? 56.449 25.966 -128.297 1.00 58.50 205 GLU A CA 1
ATOM 1625 C C . GLU A 1 205 ? 57.821 26.203 -128.941 1.00 58.50 205 GLU A C 1
ATOM 1627 O O . GLU A 1 205 ? 57.880 26.650 -130.081 1.00 58.50 205 GLU A O 1
ATOM 1632 N N . ARG A 1 206 ? 58.925 25.797 -128.299 1.00 60.12 206 ARG A N 1
ATOM 1633 C CA . ARG A 1 206 ? 60.285 25.907 -128.858 1.00 60.12 206 ARG A CA 1
ATOM 1634 C C . ARG A 1 206 ? 60.502 24.996 -130.071 1.00 60.12 206 ARG A C 1
ATOM 1636 O O . ARG A 1 206 ? 61.233 25.381 -130.976 1.00 60.12 206 ARG A O 1
ATOM 1643 N N . LYS A 1 207 ? 59.846 23.828 -130.122 1.00 60.31 207 LYS A N 1
ATOM 1644 C CA . LYS A 1 207 ? 59.844 22.933 -131.299 1.00 60.31 207 LYS A CA 1
ATOM 1645 C C . LYS A 1 207 ? 59.022 23.504 -132.461 1.00 60.31 207 LYS A C 1
ATOM 1647 O O . LYS A 1 207 ? 59.486 23.482 -133.596 1.00 60.31 207 LYS A O 1
ATOM 1652 N N . LYS A 1 208 ? 57.867 24.112 -132.171 1.00 60.12 208 LYS A N 1
ATOM 1653 C CA . LYS A 1 208 ? 57.055 24.832 -133.171 1.00 60.12 208 LYS A CA 1
ATOM 1654 C C . LYS A 1 208 ? 57.750 26.101 -133.687 1.00 60.12 208 LYS A C 1
ATOM 1656 O O . LYS A 1 208 ? 57.644 26.426 -134.862 1.00 60.12 208 LYS A O 1
ATOM 1661 N N . MET A 1 209 ? 58.513 26.789 -132.835 1.00 56.53 209 MET A N 1
ATOM 1662 C CA . MET A 1 209 ? 59.290 27.979 -133.201 1.00 56.53 209 MET A CA 1
ATOM 1663 C C . MET A 1 209 ? 60.540 27.636 -134.028 1.00 56.53 209 MET A C 1
ATOM 1665 O O . MET A 1 209 ? 60.927 28.423 -134.883 1.00 56.53 209 MET A O 1
ATOM 1669 N N . SER A 1 210 ? 61.146 26.455 -133.834 1.00 57.16 210 SER A N 1
ATOM 1670 C CA . SER A 1 210 ? 62.244 25.977 -134.690 1.00 57.16 210 SER A CA 1
ATOM 1671 C C . SER A 1 210 ? 61.786 25.504 -136.073 1.00 57.16 210 SER A C 1
ATOM 1673 O O . SER A 1 210 ? 62.553 25.618 -137.021 1.00 57.16 210 SER A O 1
ATOM 1675 N N . GLU A 1 211 ? 60.547 25.022 -136.208 1.00 57.53 211 GLU A N 1
ATOM 1676 C CA . GLU A 1 211 ? 59.951 24.674 -137.510 1.00 57.53 211 GLU A CA 1
ATOM 1677 C C . GLU A 1 211 ? 59.475 25.922 -138.281 1.00 57.53 211 GLU A C 1
ATOM 1679 O O . GLU A 1 211 ? 59.543 25.949 -139.504 1.00 57.53 211 GLU A O 1
ATOM 1684 N N . ALA A 1 212 ? 59.101 27.001 -137.584 1.00 56.09 212 ALA A N 1
ATOM 1685 C CA . ALA A 1 212 ? 58.724 28.281 -138.195 1.00 56.09 212 ALA A CA 1
ATOM 1686 C C . ALA A 1 212 ? 59.916 29.183 -138.599 1.00 56.09 212 ALA A C 1
ATOM 1688 O O . ALA A 1 212 ? 59.715 30.189 -139.271 1.00 56.09 212 ALA A O 1
ATOM 1689 N N . LEU A 1 213 ? 61.154 28.852 -138.207 1.00 52.78 213 LEU A N 1
ATOM 1690 C CA . LEU A 1 213 ? 62.354 29.654 -138.507 1.00 52.78 213 LEU A CA 1
ATOM 1691 C C . LEU A 1 213 ? 63.101 29.224 -139.789 1.00 52.78 213 LEU A C 1
ATOM 1693 O O . LEU A 1 213 ? 64.122 29.827 -140.119 1.00 52.78 213 LEU A O 1
ATOM 1697 N N . GLN A 1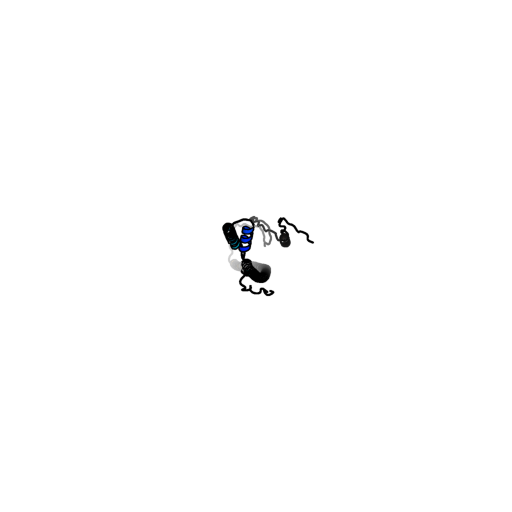 214 ? 62.622 28.196 -140.503 1.00 48.09 214 GLN A N 1
ATOM 1698 C CA . GLN A 1 214 ? 63.261 27.666 -141.720 1.00 48.09 214 GLN A CA 1
ATOM 1699 C C . GLN A 1 214 ? 62.594 28.127 -143.036 1.00 48.09 214 GLN A C 1
ATOM 1701 O O . GLN A 1 214 ? 63.183 27.953 -144.101 1.00 48.09 214 GLN A O 1
ATOM 1706 N N . GLU A 1 215 ? 61.437 28.798 -142.988 1.00 42.12 215 GLU A N 1
ATOM 1707 C CA . GLU A 1 215 ? 60.774 29.388 -144.161 1.00 42.12 215 GLU A CA 1
ATOM 1708 C C . GLU A 1 215 ? 60.612 30.914 -144.022 1.00 42.12 215 GLU A C 1
ATOM 1710 O O . GLU A 1 215 ? 59.735 31.405 -143.321 1.00 42.12 215 GLU A O 1
ATOM 1715 N N . GLY A 1 216 ? 61.439 31.665 -144.760 1.00 34.28 216 GLY A N 1
ATOM 1716 C CA . GLY A 1 216 ? 61.040 32.959 -145.333 1.00 34.28 216 GLY A CA 1
ATOM 1717 C C . GLY A 1 216 ? 61.315 34.226 -144.516 1.00 34.28 216 GLY A C 1
ATOM 1718 O O . GLY A 1 216 ? 60.423 34.780 -143.884 1.00 34.28 216 GLY A O 1
ATOM 1719 N N . GLY A 1 217 ? 62.526 34.777 -144.648 1.00 27.77 217 GLY A N 1
ATOM 1720 C CA . GLY A 1 217 ? 62.811 36.179 -144.322 1.00 27.77 217 GLY A CA 1
ATOM 1721 C C . GLY A 1 217 ? 62.729 37.095 -145.553 1.00 27.77 217 GLY A C 1
ATOM 1722 O O . GLY A 1 217 ? 63.405 36.817 -146.539 1.00 27.77 217 GLY A O 1
ATOM 1723 N N . LEU A 1 218 ? 61.951 38.191 -145.472 1.00 28.78 218 LEU A N 1
ATOM 1724 C CA . LEU A 1 218 ? 62.130 39.473 -146.196 1.00 28.78 218 LEU A CA 1
ATOM 1725 C C . LEU A 1 218 ? 61.135 40.560 -145.690 1.00 28.78 218 LEU A C 1
ATOM 1727 O O . LEU A 1 218 ? 59.945 40.448 -145.948 1.00 28.78 218 LEU A O 1
ATOM 1731 N N . ALA A 1 219 ? 61.680 41.584 -144.999 1.00 28.66 219 ALA A N 1
ATOM 1732 C CA . ALA A 1 219 ? 61.253 43.001 -144.788 1.00 28.66 219 ALA A CA 1
ATOM 1733 C C . ALA A 1 219 ? 59.774 43.332 -144.424 1.00 28.66 219 ALA A C 1
ATOM 1735 O O . ALA A 1 219 ? 58.869 42.974 -145.159 1.00 28.66 219 ALA A O 1
ATOM 1736 N N . GLY A 1 220 ? 59.416 44.025 -143.322 1.00 27.67 220 GLY A N 1
ATOM 1737 C CA . GLY A 1 220 ? 59.739 45.406 -142.859 1.00 27.67 220 GLY A CA 1
ATOM 1738 C C . GLY A 1 220 ? 58.421 46.239 -142.882 1.00 27.67 220 GLY A C 1
ATOM 1739 O O . GLY A 1 220 ? 57.679 46.084 -143.839 1.00 27.67 220 GLY A O 1
ATOM 1740 N N . LEU A 1 221 ? 57.963 47.072 -141.928 1.00 28.33 221 LEU A N 1
ATOM 1741 C CA . LEU A 1 221 ? 58.570 48.023 -140.980 1.00 28.33 221 LEU A CA 1
ATOM 1742 C C . LEU A 1 221 ? 57.564 48.436 -139.857 1.00 28.33 221 LEU A C 1
ATOM 1744 O O . LEU A 1 221 ? 56.371 48.514 -140.135 1.00 28.33 221 LEU A O 1
ATOM 1748 N N . ALA A 1 222 ? 58.117 48.859 -138.701 1.00 30.66 222 ALA A N 1
ATOM 1749 C CA . ALA A 1 222 ? 57.624 49.838 -137.692 1.00 30.66 222 ALA A CA 1
ATOM 1750 C C . ALA A 1 222 ? 56.372 49.487 -136.834 1.00 30.66 222 ALA A C 1
ATOM 1752 O O . ALA A 1 222 ? 55.389 48.973 -137.340 1.00 30.66 222 ALA A O 1
ATOM 1753 N N . ASP A 1 223 ? 56.284 49.755 -135.524 1.00 28.44 223 ASP A N 1
ATOM 1754 C CA . ASP A 1 223 ? 57.101 50.582 -134.627 1.00 28.44 223 ASP A CA 1
ATOM 1755 C C . ASP A 1 223 ? 56.907 50.168 -133.149 1.00 28.44 223 ASP A C 1
ATOM 1757 O O . ASP A 1 223 ? 55.925 49.520 -132.781 1.00 28.44 223 ASP A O 1
ATOM 1761 N N . ALA A 1 224 ? 57.868 50.542 -132.308 1.00 32.62 224 ALA A N 1
ATOM 1762 C CA . ALA A 1 224 ? 58.012 50.154 -130.906 1.00 32.62 224 ALA A CA 1
ATOM 1763 C C . ALA A 1 224 ? 57.343 51.130 -129.917 1.00 32.62 224 ALA A C 1
ATOM 1765 O O . ALA A 1 224 ? 57.340 52.331 -130.155 1.00 32.62 224 ALA A O 1
ATOM 1766 N N . HIS A 1 225 ? 56.940 50.645 -128.732 1.00 31.55 225 HIS A N 1
ATOM 1767 C CA . HIS A 1 225 ? 57.502 51.163 -127.473 1.00 31.55 225 HIS A CA 1
ATOM 1768 C C . HIS A 1 225 ? 57.185 50.269 -126.264 1.00 31.55 225 HIS A C 1
ATOM 1770 O O . HIS A 1 225 ? 56.053 49.852 -126.033 1.00 31.55 225 HIS A O 1
ATOM 1776 N N . ALA A 1 226 ? 58.236 49.998 -125.497 1.00 29.22 226 ALA A N 1
ATOM 1777 C CA . ALA A 1 226 ? 58.261 49.241 -124.256 1.00 29.22 226 ALA A CA 1
ATOM 1778 C C . ALA A 1 226 ? 58.315 50.177 -123.033 1.00 29.22 226 ALA A C 1
ATOM 1780 O O . ALA A 1 226 ? 58.429 51.395 -123.197 1.00 29.22 226 ALA A O 1
ATOM 1781 N N . SER A 1 227 ? 58.380 49.538 -121.850 1.00 33.59 227 SER A N 1
ATOM 1782 C CA . SER A 1 227 ? 58.876 50.016 -120.538 1.00 33.59 227 SER A CA 1
ATOM 1783 C C . SER A 1 227 ? 57.752 50.173 -119.490 1.00 33.59 227 SER A C 1
ATOM 1785 O O . SER A 1 227 ? 56.736 50.780 -119.786 1.00 33.59 227 SER A O 1
ATOM 1787 N N . THR A 1 228 ? 57.818 49.688 -118.241 1.00 34.88 228 THR A N 1
ATOM 1788 C CA . THR A 1 228 ? 58.848 48.984 -117.450 1.00 34.88 228 THR A CA 1
ATOM 1789 C C . THR A 1 228 ? 58.255 48.661 -116.061 1.00 34.88 228 THR A C 1
ATOM 1791 O O . THR A 1 228 ? 57.410 49.409 -115.585 1.00 34.88 228 THR A O 1
ATOM 1794 N N . VAL A 1 229 ? 58.698 47.537 -115.466 1.00 34.28 229 VAL A N 1
ATOM 1795 C CA . VAL A 1 229 ? 59.058 47.257 -114.041 1.00 34.28 229 VAL A CA 1
ATOM 1796 C C . VAL A 1 229 ? 58.375 48.132 -112.967 1.00 34.28 229 VAL A C 1
ATOM 1798 O O . VAL A 1 229 ? 58.479 49.346 -113.003 1.00 34.28 229 VAL A O 1
ATOM 1801 N N . GLY A 1 230 ? 57.687 47.617 -111.946 1.00 30.25 230 GLY A N 1
ATOM 1802 C CA . GLY A 1 230 ? 58.051 46.512 -111.058 1.00 30.25 230 GLY A CA 1
ATOM 1803 C C . GLY A 1 230 ? 58.608 47.059 -109.730 1.00 30.25 230 GLY A C 1
ATOM 1804 O O . GLY A 1 230 ? 59.231 48.114 -109.712 1.00 30.25 230 GLY A O 1
ATOM 1805 N N . GLN A 1 231 ? 58.442 46.269 -108.661 1.00 32.41 231 GLN A N 1
ATOM 1806 C CA . GLN A 1 231 ? 59.083 46.393 -107.338 1.00 32.41 231 GLN A CA 1
ATOM 1807 C C . GLN A 1 231 ? 58.276 47.205 -106.269 1.00 32.41 231 GLN A C 1
ATOM 1809 O O . GLN A 1 231 ? 57.876 48.319 -106.552 1.00 32.41 231 GLN A O 1
ATOM 1814 N N . VAL A 1 232 ? 58.012 46.812 -105.002 1.00 30.56 232 VAL A N 1
ATOM 1815 C CA . VAL A 1 232 ? 58.125 45.574 -104.175 1.00 30.56 232 VAL A CA 1
ATOM 1816 C C . VAL A 1 232 ? 57.992 45.950 -102.685 1.00 30.56 232 VAL A C 1
ATOM 1818 O O . VAL A 1 232 ? 57.923 47.129 -102.350 1.00 30.56 232 VAL A O 1
ATOM 1821 N N . HIS A 1 233 ? 58.047 44.916 -101.836 1.00 30.06 233 HIS A N 1
ATOM 1822 C CA . HIS A 1 233 ? 58.258 44.891 -100.381 1.00 30.06 233 HIS A CA 1
ATOM 1823 C C . HIS A 1 233 ? 56.987 44.985 -99.529 1.00 30.06 233 HIS A C 1
ATOM 1825 O O . HIS A 1 233 ? 56.112 45.796 -99.779 1.00 30.06 233 HIS A O 1
ATOM 1831 N N . SER A 1 234 ? 56.825 44.203 -98.465 1.00 30.83 234 SER A N 1
ATOM 1832 C CA . SER A 1 234 ? 57.586 43.075 -97.906 1.00 30.83 234 SER A CA 1
ATOM 1833 C C . SER A 1 234 ? 56.832 42.603 -96.658 1.00 30.83 234 SER A C 1
ATOM 1835 O O . SER A 1 234 ? 56.142 43.414 -96.053 1.00 30.83 234 SER A O 1
ATOM 1837 N N . SER A 1 235 ? 57.094 41.351 -96.242 1.00 27.77 235 SER A N 1
ATOM 1838 C CA . SER A 1 235 ? 57.225 40.893 -94.834 1.00 27.77 235 SER A CA 1
ATOM 1839 C C . SER A 1 235 ? 56.027 41.093 -93.879 1.00 27.77 235 SER A C 1
ATOM 1841 O O . SER A 1 235 ? 55.445 42.156 -93.797 1.00 27.77 235 SER A O 1
ATOM 1843 N N . SER A 1 236 ? 55.638 40.171 -93.005 1.00 29.69 236 SER A N 1
ATOM 1844 C CA . SER A 1 236 ? 56.283 38.974 -92.463 1.00 29.69 236 SER A CA 1
ATOM 1845 C C . SER A 1 236 ? 55.346 38.358 -91.417 1.00 29.69 236 SER A C 1
ATOM 1847 O O . SER A 1 236 ? 54.600 39.096 -90.785 1.00 29.69 236 SER A O 1
ATOM 1849 N N . SER A 1 237 ? 55.508 37.044 -91.196 1.00 28.67 237 SER A N 1
ATOM 1850 C CA . SER A 1 237 ? 55.458 36.319 -89.901 1.00 28.67 237 SER A CA 1
ATOM 1851 C C . SER A 1 237 ? 54.244 36.518 -88.973 1.00 28.67 237 SER A C 1
ATOM 1853 O O . SER A 1 237 ? 53.917 37.628 -88.595 1.00 28.67 237 SER A O 1
ATOM 1855 N N . GLY A 1 238 ? 53.594 35.497 -88.420 1.00 28.28 238 GLY A N 1
ATOM 1856 C CA . GLY A 1 238 ? 54.024 34.132 -88.131 1.00 28.28 238 GLY A CA 1
ATOM 1857 C C . GLY A 1 238 ? 53.605 33.771 -86.696 1.00 28.28 238 GLY A C 1
ATOM 1858 O O . GLY A 1 238 ? 53.715 34.618 -85.822 1.00 28.28 238 GLY A O 1
ATOM 1859 N N . ALA A 1 239 ? 53.191 32.508 -86.494 1.00 30.30 239 ALA A N 1
ATOM 1860 C CA . ALA A 1 239 ? 53.019 31.788 -85.213 1.00 30.30 239 ALA A CA 1
ATOM 1861 C C . ALA A 1 239 ? 51.988 32.370 -84.206 1.00 30.30 239 ALA A C 1
ATOM 1863 O O . ALA A 1 239 ? 51.765 33.560 -84.125 1.00 30.30 239 ALA A O 1
ATOM 1864 N N . GLY A 1 240 ? 51.269 31.617 -83.376 1.00 30.58 240 GLY A N 1
ATOM 1865 C CA . GLY A 1 240 ? 51.364 30.227 -82.954 1.00 30.58 240 GLY A CA 1
ATOM 1866 C C . GLY A 1 240 ? 51.070 30.155 -81.447 1.00 30.58 240 GLY A C 1
ATOM 1867 O O . GLY A 1 240 ? 51.788 30.768 -80.675 1.00 30.58 240 GLY A O 1
ATOM 1868 N N . LYS A 1 241 ? 50.054 29.359 -81.074 1.00 33.97 241 LYS A N 1
ATOM 1869 C CA . LYS A 1 241 ? 49.724 28.792 -79.741 1.00 33.97 241 LYS A CA 1
ATOM 1870 C C . LYS A 1 241 ? 49.491 29.733 -78.544 1.00 33.97 241 LYS A C 1
ATOM 1872 O O . LYS A 1 241 ? 50.362 30.466 -78.107 1.00 33.97 241 LYS A O 1
ATOM 1877 N N . GLY A 1 242 ? 48.325 29.545 -77.920 1.00 31.41 242 GLY A N 1
ATOM 1878 C CA . GLY A 1 242 ? 48.018 30.009 -76.570 1.00 31.41 242 GLY A CA 1
ATOM 1879 C C . GLY A 1 242 ? 48.242 28.929 -75.507 1.00 31.41 242 GLY A C 1
ATOM 1880 O O . GLY A 1 242 ? 48.007 27.743 -75.751 1.00 31.41 242 GLY A O 1
ATOM 1881 N N . SER A 1 243 ? 48.647 29.376 -74.319 1.00 31.39 243 SER A N 1
ATOM 1882 C CA . SER A 1 243 ? 48.450 28.691 -73.043 1.00 31.39 243 SER A CA 1
ATOM 1883 C C . SER A 1 243 ? 48.356 29.696 -71.887 1.00 31.39 243 SER A C 1
ATOM 1885 O O . SER A 1 243 ? 49.158 30.620 -71.809 1.00 31.39 243 SER A O 1
ATOM 1887 N N . SER A 1 244 ? 47.422 29.388 -70.981 1.00 30.27 244 SER A N 1
ATOM 1888 C CA . SER A 1 244 ? 47.425 29.546 -69.513 1.00 30.27 244 SER A CA 1
ATOM 1889 C C . SER A 1 244 ? 47.283 30.903 -68.794 1.00 30.27 244 SER A C 1
ATOM 1891 O O . SER A 1 244 ? 48.008 31.856 -69.045 1.00 30.27 244 SER A O 1
ATOM 1893 N N . SER A 1 245 ? 46.450 30.798 -67.741 1.00 28.81 245 SER A N 1
ATOM 1894 C CA . SER A 1 245 ? 46.423 31.465 -66.418 1.00 28.81 245 SER A CA 1
ATOM 1895 C C . SER A 1 245 ? 45.911 32.914 -66.343 1.00 28.81 245 SER A C 1
ATOM 1897 O O . SER A 1 245 ? 46.513 33.808 -66.916 1.00 28.81 245 SER A O 1
ATOM 1899 N N . VAL A 1 246 ? 44.709 33.147 -65.790 1.00 31.55 246 VAL A N 1
ATOM 1900 C CA . VAL A 1 246 ? 44.341 33.373 -64.360 1.00 31.55 246 VAL A CA 1
ATOM 1901 C C . VAL A 1 246 ? 44.436 34.858 -63.962 1.00 31.55 246 VAL A C 1
ATOM 1903 O O . VAL A 1 246 ? 45.509 35.437 -64.016 1.00 31.55 246 VAL A O 1
ATOM 1906 N N . VAL A 1 247 ? 43.289 35.436 -63.564 1.00 32.25 247 VAL A N 1
ATOM 1907 C CA . VAL A 1 247 ? 43.008 36.296 -62.381 1.00 32.25 247 VAL A CA 1
ATOM 1908 C C . VAL A 1 247 ? 41.864 37.287 -62.683 1.00 32.25 247 VAL A C 1
ATOM 1910 O O . VAL A 1 247 ? 41.996 38.164 -63.525 1.00 32.25 247 VAL A O 1
ATOM 1913 N N . GLY A 1 248 ? 40.790 37.186 -61.888 1.00 29.59 248 GLY A N 1
ATOM 1914 C CA . GLY A 1 248 ? 40.191 38.327 -61.180 1.00 29.59 248 GLY A CA 1
ATOM 1915 C C . GLY A 1 248 ? 39.102 39.161 -61.861 1.00 29.59 248 GLY A C 1
ATOM 1916 O O . GLY A 1 248 ? 39.388 40.093 -62.600 1.00 29.59 248 GLY A O 1
ATOM 1917 N N . SER A 1 249 ? 37.851 38.942 -61.447 1.00 33.78 249 SER A N 1
ATOM 1918 C CA . SER A 1 249 ? 37.007 39.915 -60.715 1.00 33.78 249 SER A CA 1
ATOM 1919 C C . SER A 1 249 ? 35.523 39.691 -61.021 1.00 33.78 249 SER A C 1
ATOM 1921 O O . SER A 1 249 ? 35.107 39.584 -62.167 1.00 33.78 249 SER A O 1
ATOM 1923 N N . GLY A 1 250 ? 34.721 39.583 -59.966 1.00 33.25 250 GLY A N 1
ATOM 1924 C CA . GLY A 1 250 ? 33.283 39.358 -60.060 1.00 33.25 250 GLY A CA 1
ATOM 1925 C C . GLY A 1 250 ? 32.703 39.184 -58.668 1.00 33.25 250 GLY A C 1
ATOM 1926 O O . GLY A 1 250 ? 32.453 38.067 -58.229 1.00 33.25 250 GLY A O 1
ATOM 1927 N N . GLY A 1 251 ? 32.593 40.293 -57.937 1.00 33.94 251 GLY A N 1
ATOM 1928 C CA . GLY A 1 251 ? 31.892 40.334 -56.663 1.00 33.94 251 GLY A CA 1
ATOM 1929 C C . GLY A 1 251 ? 30.387 40.423 -56.885 1.00 33.94 251 GLY A C 1
ATOM 1930 O O . GLY A 1 251 ? 29.941 41.221 -57.700 1.00 33.94 251 GLY A O 1
ATOM 1931 N N . MET A 1 252 ? 29.621 39.653 -56.115 1.00 34.91 252 MET A N 1
ATOM 1932 C CA . MET A 1 252 ? 28.242 39.966 -55.748 1.00 34.91 252 MET A CA 1
ATOM 1933 C C . MET A 1 252 ? 27.975 39.373 -54.364 1.00 34.91 252 MET A C 1
ATOM 1935 O O . MET A 1 252 ? 27.989 38.164 -54.154 1.00 34.91 252 MET A O 1
ATOM 1939 N N . SER A 1 253 ? 27.817 40.291 -53.417 1.00 33.47 253 SER A N 1
ATOM 1940 C CA . SER A 1 253 ? 27.413 40.083 -52.033 1.00 33.47 253 SER A CA 1
ATOM 1941 C C . SER A 1 253 ? 25.909 39.796 -51.979 1.00 33.47 253 SER A C 1
ATOM 1943 O O . SER A 1 253 ? 25.117 40.546 -52.547 1.00 33.47 253 SER A O 1
ATOM 1945 N N . GLY A 1 254 ? 25.527 38.724 -51.286 1.00 31.52 254 GLY A N 1
ATOM 1946 C CA . GLY A 1 254 ? 24.151 38.374 -50.940 1.00 31.52 254 GLY A CA 1
ATOM 1947 C C . GLY A 1 254 ? 24.185 37.494 -49.695 1.00 31.52 254 GLY A C 1
ATOM 1948 O O . GLY A 1 254 ? 24.823 36.445 -49.704 1.00 31.52 254 GLY A O 1
ATOM 1949 N N . GLY A 1 255 ? 23.618 37.994 -48.597 1.00 33.47 255 GLY A N 1
ATOM 1950 C CA . GLY A 1 255 ? 23.858 37.491 -47.248 1.00 33.47 255 GLY A CA 1
ATOM 1951 C C . GLY A 1 255 ? 23.049 36.270 -46.816 1.00 33.47 255 GLY A C 1
ATOM 1952 O O . GLY A 1 255 ? 22.212 35.755 -47.545 1.00 33.47 255 GLY A O 1
ATOM 1953 N N . VAL A 1 256 ? 23.328 35.851 -45.580 1.00 35.00 256 VAL A N 1
ATOM 1954 C CA . VAL A 1 256 ? 22.392 35.485 -44.500 1.00 35.00 256 VAL A CA 1
ATOM 1955 C C . VAL A 1 256 ? 23.251 34.890 -43.382 1.00 35.00 256 VAL A C 1
ATOM 1957 O O . VAL A 1 256 ? 23.832 33.816 -43.507 1.00 35.00 256 VAL A O 1
ATOM 1960 N N . THR A 1 257 ? 23.379 35.630 -42.285 1.00 33.12 257 THR A N 1
ATOM 1961 C CA . THR A 1 257 ? 23.993 35.167 -41.039 1.00 33.12 257 THR A CA 1
ATOM 1962 C C . THR A 1 257 ? 22.963 34.347 -40.268 1.00 33.12 257 THR A C 1
ATOM 1964 O O . THR A 1 257 ? 22.051 34.906 -39.661 1.00 33.12 257 THR A O 1
ATOM 1967 N N . GLY A 1 258 ? 23.099 33.022 -40.314 1.00 33.47 258 GLY A N 1
ATOM 1968 C CA . GLY A 1 258 ? 22.413 32.098 -39.416 1.00 33.47 258 GLY A CA 1
ATOM 1969 C C . GLY A 1 258 ? 23.201 31.948 -38.118 1.00 33.47 258 GLY A C 1
ATOM 1970 O O . GLY A 1 258 ? 24.364 31.549 -38.139 1.00 33.47 258 GLY A O 1
ATOM 1971 N N . GLY A 1 259 ? 22.568 32.292 -36.997 1.00 43.50 259 GLY A N 1
ATOM 1972 C CA . GLY A 1 259 ? 23.071 32.001 -35.660 1.00 43.50 259 GLY A CA 1
ATOM 1973 C C . GLY A 1 259 ? 23.050 30.498 -35.381 1.00 43.50 259 GLY A C 1
ATOM 1974 O O . GLY A 1 259 ? 22.051 29.827 -35.627 1.00 43.50 259 GLY A O 1
ATOM 1975 N N . GLY A 1 260 ? 24.159 29.985 -34.852 1.00 32.25 260 GLY A N 1
ATOM 1976 C CA . GLY A 1 260 ? 24.300 28.621 -34.356 1.00 32.25 260 GLY A CA 1
ATOM 1977 C C . GLY A 1 260 ? 24.889 28.667 -32.954 1.00 32.25 260 GLY A C 1
ATOM 1978 O O . GLY A 1 260 ? 26.056 29.000 -32.772 1.00 32.25 260 GLY A O 1
ATOM 1979 N N . VAL A 1 261 ? 24.035 28.393 -31.973 1.00 36.41 261 VAL A N 1
ATOM 1980 C CA . VAL A 1 261 ? 24.320 28.365 -30.538 1.00 36.41 261 VAL A CA 1
ATOM 1981 C C . VAL A 1 261 ? 25.320 27.249 -30.228 1.00 36.41 261 VAL A C 1
ATOM 1983 O O . VAL A 1 261 ? 25.063 26.080 -30.503 1.00 36.41 261 VAL A O 1
ATOM 1986 N N . SER A 1 262 ? 26.451 27.618 -29.627 1.00 37.03 262 SER A N 1
ATOM 1987 C CA . SER A 1 262 ? 27.357 26.691 -28.950 1.00 37.03 262 SER A CA 1
ATOM 1988 C C . SER A 1 262 ? 26.895 26.563 -27.500 1.00 37.03 262 SER A C 1
ATOM 1990 O O . SER A 1 262 ? 26.875 27.552 -26.771 1.00 37.03 262 SER A O 1
ATOM 1992 N N . GLY A 1 263 ? 26.466 25.369 -27.094 1.00 38.25 263 GLY A N 1
ATOM 1993 C CA . GLY A 1 263 ? 25.899 25.146 -25.767 1.00 38.25 263 GLY A CA 1
ATOM 1994 C C . GLY A 1 263 ? 25.759 23.670 -25.422 1.00 38.25 263 GLY A C 1
ATOM 1995 O O . GLY A 1 263 ? 24.650 23.176 -25.281 1.00 38.25 263 GLY A O 1
ATOM 1996 N N . TYR A 1 264 ? 26.881 22.970 -25.261 1.00 47.03 264 TYR A N 1
ATOM 1997 C CA . TYR A 1 264 ? 26.920 21.717 -24.505 1.00 47.03 264 TYR A CA 1
ATOM 1998 C C . TYR A 1 264 ? 27.938 21.868 -23.383 1.00 47.03 264 TYR A C 1
ATOM 2000 O O . TYR A 1 264 ? 29.120 21.574 -23.531 1.00 47.03 264 TYR A O 1
ATOM 2008 N N . GLY A 1 265 ? 27.447 22.389 -22.263 1.00 43.12 265 GLY A N 1
ATOM 2009 C CA . GLY A 1 265 ? 28.166 22.487 -21.009 1.00 43.12 265 GLY A CA 1
ATOM 2010 C C . GLY A 1 265 ? 27.304 21.922 -19.890 1.00 43.12 265 GLY A C 1
ATOM 2011 O O . GLY A 1 265 ? 26.408 22.592 -19.400 1.00 43.12 265 GLY A O 1
ATOM 2012 N N . ASN A 1 266 ? 27.656 20.707 -19.478 1.00 52.62 266 ASN A N 1
ATOM 2013 C CA . ASN A 1 266 ? 27.560 20.225 -18.105 1.00 52.62 266 ASN A CA 1
ATOM 2014 C C . ASN A 1 266 ? 26.178 19.810 -17.548 1.00 52.62 266 ASN A C 1
ATOM 2016 O O . ASN A 1 266 ? 25.550 20.511 -16.758 1.00 52.62 266 ASN A O 1
ATOM 2020 N N . VAL A 1 267 ? 25.765 18.582 -17.876 1.00 54.41 267 VAL A N 1
ATOM 2021 C CA . VAL A 1 267 ? 24.600 17.897 -17.274 1.00 54.41 267 VAL A CA 1
ATOM 2022 C C . VAL A 1 267 ? 24.835 17.569 -15.785 1.00 54.41 267 VAL A C 1
ATOM 2024 O O . VAL A 1 267 ? 23.891 17.479 -15.005 1.00 54.41 267 VAL A O 1
ATOM 2027 N N . GLU A 1 268 ? 26.096 17.480 -15.356 1.00 49.72 268 GLU A N 1
ATOM 2028 C CA . GLU A 1 268 ? 26.490 17.200 -13.967 1.00 49.72 268 GLU A CA 1
ATOM 2029 C C . GLU A 1 268 ? 26.186 18.381 -13.022 1.00 49.72 268 GLU A C 1
ATOM 2031 O O . GLU A 1 268 ? 25.856 18.188 -11.853 1.00 49.72 268 GLU A O 1
ATOM 2036 N N . ALA A 1 269 ? 26.202 19.615 -13.543 1.00 54.12 269 ALA A N 1
ATOM 2037 C CA . ALA A 1 269 ? 25.837 20.814 -12.786 1.00 54.12 269 ALA A CA 1
ATOM 2038 C C . ALA A 1 269 ? 24.319 20.928 -12.552 1.00 54.12 269 ALA A C 1
ATOM 2040 O O . ALA A 1 269 ? 23.892 21.422 -11.511 1.00 54.12 269 ALA A O 1
ATOM 2041 N N . VAL A 1 270 ? 23.507 20.434 -13.492 1.00 56.25 270 VAL A N 1
ATOM 2042 C CA . VAL A 1 270 ? 22.038 20.447 -13.385 1.00 56.25 270 VAL A CA 1
ATOM 2043 C C . VAL A 1 270 ? 21.554 19.395 -12.387 1.00 56.25 270 VAL A C 1
ATOM 2045 O O . VAL A 1 270 ? 20.641 19.660 -11.610 1.00 56.25 270 VAL A O 1
ATOM 2048 N N . MET A 1 271 ? 22.206 18.231 -12.338 1.00 51.69 271 MET A N 1
ATOM 2049 C CA . MET A 1 271 ? 21.851 17.172 -11.388 1.00 51.69 271 MET A CA 1
ATOM 2050 C C . MET A 1 271 ? 22.196 17.558 -9.939 1.00 51.69 271 MET A C 1
ATOM 2052 O O . MET A 1 271 ? 21.431 17.266 -9.027 1.00 51.69 271 MET A O 1
ATOM 2056 N N . LYS A 1 272 ? 23.282 18.317 -9.738 1.00 54.22 272 LYS A N 1
ATOM 2057 C CA . LYS A 1 272 ? 23.700 18.822 -8.419 1.00 54.22 272 LYS A CA 1
ATOM 2058 C C . LYS A 1 272 ? 22.865 20.008 -7.909 1.00 54.22 272 LYS A C 1
ATOM 2060 O O . LYS A 1 272 ? 22.850 20.269 -6.711 1.00 54.22 272 LYS A O 1
ATOM 2065 N N . ALA A 1 273 ? 22.162 20.717 -8.795 1.00 53.53 273 ALA A N 1
ATOM 2066 C CA . ALA A 1 273 ? 21.245 21.794 -8.415 1.00 53.53 273 ALA A CA 1
ATOM 2067 C C . ALA A 1 273 ? 19.888 21.272 -7.903 1.00 53.53 273 ALA A C 1
ATOM 2069 O O . ALA A 1 273 ? 19.213 21.973 -7.158 1.00 53.53 273 ALA A O 1
ATOM 2070 N N . LEU A 1 274 ? 19.508 20.037 -8.251 1.00 49.81 274 LEU A N 1
ATOM 2071 C CA . LEU A 1 274 ? 18.243 19.425 -7.824 1.00 49.81 274 LEU A CA 1
ATOM 2072 C C . LEU A 1 274 ? 18.319 18.718 -6.458 1.00 49.81 274 LEU A C 1
ATOM 2074 O O . LEU A 1 274 ? 17.281 18.418 -5.881 1.00 49.81 274 LEU A O 1
ATOM 2078 N N . GLU A 1 275 ? 19.516 18.501 -5.904 1.00 48.88 275 GLU A N 1
ATOM 2079 C CA . GLU A 1 275 ? 19.699 17.957 -4.544 1.00 48.88 275 GLU A CA 1
ATOM 2080 C C . GLU A 1 275 ? 19.707 19.038 -3.441 1.00 48.88 275 GLU A C 1
ATOM 2082 O O . GLU A 1 275 ? 19.783 18.709 -2.259 1.00 48.88 275 GLU A O 1
ATOM 2087 N N . GLY A 1 276 ? 19.644 20.328 -3.796 1.00 47.72 276 GLY A N 1
ATOM 2088 C CA . GLY A 1 276 ? 19.908 21.434 -2.866 1.00 47.72 276 GLY A CA 1
ATOM 2089 C C . GLY A 1 276 ? 18.700 22.202 -2.321 1.00 47.72 276 GLY A C 1
ATOM 2090 O O . GLY A 1 276 ? 18.880 22.999 -1.403 1.00 47.72 276 GLY A O 1
ATOM 2091 N N . GLU A 1 277 ? 17.487 22.002 -2.838 1.00 45.59 277 GLU A N 1
ATOM 2092 C CA . GLU A 1 277 ? 16.331 22.837 -2.474 1.00 45.59 277 GLU A CA 1
ATOM 2093 C C . GLU A 1 277 ? 15.234 22.017 -1.783 1.00 45.59 277 GLU A C 1
ATOM 2095 O O . GLU A 1 277 ? 14.200 21.673 -2.344 1.00 45.59 277 GLU A O 1
ATOM 2100 N N . GLY A 1 278 ? 15.512 21.674 -0.526 1.00 41.06 278 GLY A N 1
ATOM 2101 C CA . GLY A 1 278 ? 14.595 20.999 0.391 1.00 41.06 278 GLY A CA 1
ATOM 2102 C C . GLY A 1 278 ? 14.747 21.517 1.820 1.00 41.06 278 GLY A C 1
ATOM 2103 O O . GLY A 1 278 ? 14.768 20.731 2.759 1.00 41.06 278 GLY A O 1
ATOM 2104 N N . ALA A 1 279 ? 14.907 22.832 1.994 1.00 44.75 279 ALA A N 1
ATOM 2105 C CA . ALA A 1 279 ? 14.844 23.493 3.297 1.00 44.75 279 ALA A CA 1
ATOM 2106 C C . ALA A 1 279 ? 13.518 24.260 3.394 1.00 44.75 279 ALA A C 1
ATOM 2108 O O . ALA A 1 279 ? 13.460 25.476 3.227 1.00 44.75 279 ALA A O 1
ATOM 2109 N N . GLY A 1 280 ? 12.439 23.504 3.600 1.00 40.22 280 GLY A N 1
ATOM 2110 C CA . GLY A 1 280 ? 11.132 24.045 3.944 1.00 40.22 280 GLY A CA 1
ATOM 2111 C C . GLY A 1 280 ? 11.141 24.544 5.383 1.00 40.22 280 GLY A C 1
ATOM 2112 O O . GLY A 1 280 ? 11.197 23.754 6.322 1.00 40.22 280 GLY A O 1
ATOM 2113 N N . ASP A 1 281 ? 11.093 25.864 5.518 1.00 45.22 281 ASP A N 1
ATOM 2114 C CA . ASP A 1 281 ? 10.655 26.572 6.713 1.00 45.22 281 ASP A CA 1
ATOM 2115 C C . ASP A 1 281 ? 9.220 26.131 7.055 1.00 45.22 281 ASP A C 1
ATOM 2117 O O . ASP A 1 281 ? 8.333 26.110 6.198 1.00 45.22 281 ASP A O 1
ATOM 2121 N N . GLY A 1 282 ? 9.014 25.691 8.293 1.00 38.94 282 GLY A N 1
ATOM 2122 C CA . GLY A 1 282 ? 7.822 24.962 8.714 1.00 38.94 282 GLY A CA 1
ATOM 2123 C C . GLY A 1 282 ? 7.743 24.865 10.229 1.00 38.94 282 GLY A C 1
ATOM 2124 O O . GLY A 1 282 ? 7.939 23.806 10.817 1.00 38.94 282 GLY A O 1
ATOM 2125 N N . VAL A 1 283 ? 7.484 26.012 10.849 1.00 41.16 283 VAL A N 1
ATOM 2126 C CA . VAL A 1 283 ? 7.060 26.187 12.242 1.00 41.16 283 VAL A CA 1
ATOM 2127 C C . VAL A 1 283 ? 6.012 25.141 12.647 1.00 41.16 283 VAL A C 1
ATOM 2129 O O . VAL A 1 283 ? 4.928 25.117 12.073 1.00 41.16 283 VAL A O 1
ATOM 2132 N N . MET A 1 284 ? 6.286 24.365 13.702 1.00 38.16 284 MET A N 1
ATOM 2133 C CA . MET A 1 284 ? 5.261 23.793 14.584 1.00 38.16 284 MET A CA 1
ATOM 2134 C C . MET A 1 284 ? 5.720 23.913 16.042 1.00 38.16 284 MET A C 1
ATOM 2136 O O . MET A 1 284 ? 6.841 23.576 16.415 1.00 38.16 284 MET A O 1
ATOM 2140 N N . VAL A 1 285 ? 4.818 24.473 16.834 1.00 42.78 285 VAL A N 1
ATOM 2141 C CA . VAL A 1 285 ? 4.928 24.929 18.220 1.00 42.78 285 VAL A CA 1
ATOM 2142 C C . VAL A 1 285 ? 4.433 23.830 19.177 1.00 42.78 285 VAL A C 1
ATOM 2144 O O . VAL A 1 285 ? 3.412 23.225 18.876 1.00 42.78 285 VAL A O 1
ATOM 2147 N N . SER A 1 286 ? 5.089 23.692 20.349 1.00 40.50 286 SER A N 1
ATOM 2148 C CA . SER A 1 286 ? 4.565 23.153 21.639 1.00 40.50 286 SER A CA 1
ATOM 2149 C C . SER A 1 286 ? 4.197 21.646 21.705 1.00 40.50 286 SER A C 1
ATOM 2151 O O . SER A 1 286 ? 3.794 21.070 20.712 1.00 40.50 286 SER A O 1
ATOM 2153 N N . GLU A 1 287 ? 4.299 20.872 22.796 1.00 40.03 287 GLU A N 1
ATOM 2154 C CA . GLU A 1 287 ? 4.412 21.093 24.248 1.00 40.03 287 GLU A CA 1
ATOM 2155 C C . GLU A 1 287 ? 5.181 19.932 24.933 1.00 40.03 287 GLU A C 1
ATOM 2157 O O . GLU A 1 287 ? 5.129 18.787 24.494 1.00 40.03 287 GLU A O 1
ATOM 2162 N N . GLY A 1 288 ? 5.817 20.231 26.073 1.00 40.72 288 GLY A N 1
ATOM 2163 C CA . GLY A 1 288 ? 5.627 19.487 27.331 1.00 40.72 288 GLY A CA 1
ATOM 2164 C C . GLY A 1 288 ? 5.981 17.996 27.415 1.00 40.72 288 GLY A C 1
ATOM 2165 O O . GLY A 1 288 ? 5.094 17.155 27.508 1.00 40.72 288 GLY A O 1
ATOM 2166 N N . GLY A 1 289 ? 7.270 17.672 27.564 1.00 38.09 289 GLY A N 1
ATOM 2167 C CA . GLY A 1 289 ? 7.719 16.381 28.099 1.00 38.09 289 GLY A CA 1
ATOM 2168 C C . GLY A 1 289 ? 7.922 16.445 29.615 1.00 38.09 289 GLY A C 1
ATOM 2169 O O . GLY A 1 289 ? 8.928 16.974 30.084 1.00 38.09 289 GLY A O 1
ATOM 2170 N N . VAL A 1 290 ? 6.960 15.921 30.378 1.00 45.84 290 VAL A N 1
ATOM 2171 C CA . VAL A 1 290 ? 7.049 15.725 31.832 1.00 45.84 290 VAL A CA 1
ATOM 2172 C C . VAL A 1 290 ? 7.990 14.559 32.141 1.00 45.84 290 VAL A C 1
ATOM 2174 O O . VAL A 1 290 ? 7.830 13.458 31.622 1.00 45.84 290 VAL A O 1
ATOM 2177 N N . SER A 1 291 ? 8.955 14.831 33.017 1.00 46.34 291 SER A N 1
ATOM 2178 C CA . SER A 1 291 ? 9.833 13.857 33.665 1.00 46.34 291 SER A CA 1
ATOM 2179 C C . SER A 1 291 ? 9.069 13.072 34.739 1.00 46.34 291 SER A C 1
ATOM 2181 O O . SER A 1 291 ? 8.500 13.668 35.654 1.00 46.34 291 SER A O 1
ATOM 2183 N N . LEU A 1 292 ? 9.094 11.746 34.639 1.00 45.84 292 LEU A N 1
ATOM 2184 C CA . LEU A 1 292 ? 8.877 10.778 35.719 1.00 45.84 292 LEU A CA 1
ATOM 2185 C C . LEU A 1 292 ? 10.065 9.807 35.588 1.00 45.84 292 LEU A C 1
ATOM 2187 O O . LEU A 1 292 ? 10.374 9.383 34.477 1.00 45.84 292 LEU A O 1
ATOM 2191 N N . GLY A 1 293 ? 10.875 9.572 36.617 1.00 44.97 293 GLY A N 1
ATOM 2192 C CA . GLY A 1 293 ? 10.450 9.085 37.925 1.00 44.97 293 GLY A CA 1
ATOM 2193 C C . GL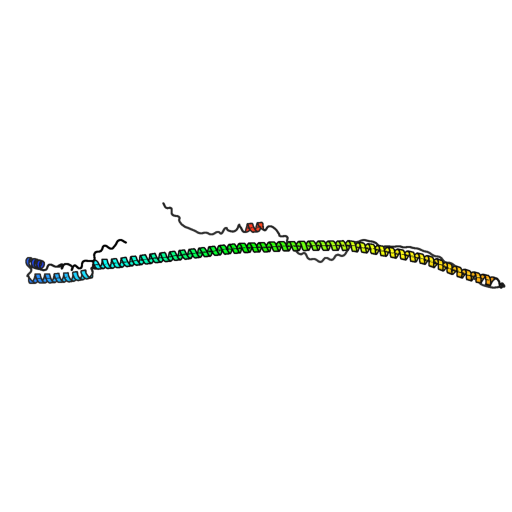Y A 1 293 ? 10.748 7.596 37.955 1.00 44.97 293 GLY A C 1
ATOM 2194 O O . GLY A 1 293 ? 10.018 6.869 37.252 1.00 44.97 293 GLY A O 1
#

InterPro domains:
  IPR024461 Coiled-coil domain-containing protein 90-like [PF07798] (20-191)
  IPR024461 Coiled-coil domain-containing protein 90-like [PTHR14360] (16-192)

Foldseek 3Di:
DPDPPDDPPDPDDPPPDDPDDLPVQLVVCVVVPDDSVVSNVVSVVVVVVVVVVVVVVVVVDDDPVVVVVVVVVVVVVVVVVVVVVVVVVVVVVVVVVVVVVVVVVVVVVVVVVVVVVVVVVVVVVVVVVVVVVVVVVVVVVVVVVVVVVVVVVVVCCCVVVVVVVVVVVVVVVVVVVVVVVVVVVVVVVVVVVVVVVVVVVVVVVVVVVVVVVPDDDDDDDDDDDDDDDDDDDDDDDDDDDDDDDDDDDDDDDDDDDDDDDDDDDDPPVVVVVVVPPDPDDDDDDDDDDDDDD

Sequence (293 aa):
MPAPTGRPPHLTTPPYVHHFDTWSLVKQLEGSGFSARQSVSVMKAIRGILGDNLDVARDGLVGKSDVENETYLFRAACSELQTEVENNRKAENERMSTQRNQLQHEVDILTQRLDQDCSNMKEELKGMFDDRKMTVRMEQRAMESKIQELNYKITVALNSDARSEVEGLRWTITRRAVTAIVIVAASILSTLNYSSYMTRTQEQERKKMSEALQEGGLAGLADAHASTVGQVHSSSSGAGKGSSSVVGSGGMSGGVTGGGVSGYGNVEAVMKALEGEGAGDGVMVSEGGVSLG

Radius of gyration: 79.66 Å; chains: 1; bounding box: 127×71×235 Å

pLDDT: mean 72.58, std 24.94, range [27.67, 98.56]

Organism: NCBI:txid1176127